Protein AF-R6C7G1-F1 (afdb_monomer_lite)

Structure (mmCIF, N/CA/C/O backbone):
data_AF-R6C7G1-F1
#
_entry.id   AF-R6C7G1-F1
#
loop_
_atom_site.group_PDB
_atom_site.id
_atom_site.type_symbol
_atom_site.label_atom_id
_atom_site.label_alt_id
_atom_site.label_comp_id
_atom_site.label_asym_id
_atom_site.label_entity_id
_atom_site.label_seq_id
_atom_site.pdbx_PDB_ins_code
_atom_site.Cartn_x
_atom_site.Cartn_y
_atom_site.Cartn_z
_atom_site.occupancy
_atom_site.B_iso_or_equiv
_atom_site.auth_seq_id
_atom_site.auth_comp_id
_atom_site.auth_asym_id
_atom_site.auth_atom_id
_atom_site.pdbx_PDB_model_num
ATOM 1 N N . MET A 1 1 ? -2.409 -13.718 -14.810 1.00 31.67 1 MET A N 1
ATOM 2 C CA . MET A 1 1 ? -1.358 -13.768 -15.848 1.00 31.67 1 MET A CA 1
ATOM 3 C C . MET A 1 1 ? -0.679 -12.413 -15.858 1.00 31.67 1 MET A C 1
ATOM 5 O O . MET A 1 1 ? -1.309 -11.443 -16.273 1.00 31.67 1 MET A O 1
ATOM 9 N N . ARG A 1 2 ? 0.536 -12.313 -15.310 1.00 34.97 2 ARG A N 1
ATOM 10 C CA . ARG A 1 2 ? 1.326 -11.078 -15.333 1.00 34.97 2 ARG A CA 1
ATOM 11 C C . ARG A 1 2 ? 1.497 -10.610 -16.788 1.00 34.97 2 ARG A C 1
ATOM 13 O O . ARG A 1 2 ? 1.567 -11.449 -17.690 1.00 34.97 2 ARG A O 1
ATOM 20 N N . PRO A 1 3 ? 1.637 -9.304 -17.062 1.00 37.22 3 PRO A N 1
ATOM 21 C CA . PRO A 1 3 ? 2.103 -8.829 -18.368 1.00 37.22 3 PRO A CA 1
ATOM 22 C C . PRO A 1 3 ? 3.479 -9.405 -18.754 1.00 37.22 3 PRO A C 1
ATOM 24 O O . PRO A 1 3 ? 3.801 -9.496 -19.936 1.00 37.22 3 PRO A O 1
ATOM 27 N N . THR A 1 4 ? 4.260 -9.848 -17.764 1.00 37.34 4 THR A N 1
ATOM 28 C CA . THR A 1 4 ? 5.516 -10.597 -17.910 1.00 37.34 4 THR A CA 1
ATOM 29 C C . THR A 1 4 ? 5.312 -12.096 -18.177 1.00 37.34 4 THR A C 1
ATOM 31 O O . THR A 1 4 ? 6.157 -12.700 -18.825 1.00 37.34 4 THR A O 1
ATOM 34 N N . ASP A 1 5 ? 4.170 -12.691 -17.808 1.00 37.69 5 ASP A N 1
ATOM 35 C CA . ASP A 1 5 ? 3.868 -14.115 -18.061 1.00 37.69 5 ASP A CA 1
ATOM 36 C C . ASP A 1 5 ? 3.468 -14.407 -19.516 1.00 37.69 5 ASP A C 1
ATOM 38 O O . ASP A 1 5 ? 3.462 -15.561 -19.936 1.00 37.69 5 ASP A O 1
ATOM 42 N N . ARG A 1 6 ? 3.141 -13.381 -20.318 1.00 40.81 6 ARG A N 1
ATOM 43 C CA . ARG A 1 6 ? 2.965 -13.537 -21.779 1.00 40.81 6 ARG A CA 1
ATOM 44 C C . ARG A 1 6 ? 4.287 -13.528 -22.548 1.00 40.81 6 ARG A C 1
ATOM 46 O O . ARG A 1 6 ? 4.283 -13.723 -23.761 1.00 40.81 6 ARG A O 1
ATOM 53 N N . LEU A 1 7 ? 5.404 -13.279 -21.870 1.00 44.41 7 LEU A N 1
ATOM 54 C CA . LEU A 1 7 ? 6.711 -13.077 -22.481 1.00 44.41 7 LEU A CA 1
ATOM 55 C C . LEU A 1 7 ? 7.663 -14.145 -21.954 1.00 44.41 7 LEU A C 1
ATOM 57 O O . LEU A 1 7 ? 8.465 -13.908 -21.055 1.00 44.41 7 LEU A O 1
ATOM 61 N N . VAL A 1 8 ? 7.565 -15.340 -22.534 1.00 41.12 8 VAL A N 1
ATOM 62 C CA . VAL A 1 8 ? 8.583 -16.378 -22.357 1.00 41.12 8 VAL A CA 1
ATOM 63 C C . VAL A 1 8 ? 9.930 -15.768 -22.769 1.00 41.12 8 VAL A C 1
ATOM 65 O O . VAL A 1 8 ? 10.085 -15.285 -23.895 1.00 41.12 8 VAL A O 1
ATOM 68 N N . GLY A 1 9 ? 10.845 -15.693 -21.798 1.00 52.53 9 GLY A N 1
ATOM 69 C CA . GLY A 1 9 ? 12.132 -15.003 -21.869 1.00 52.53 9 GLY A CA 1
ATOM 70 C C . GLY A 1 9 ? 13.003 -15.410 -23.063 1.00 52.53 9 GLY A C 1
ATOM 71 O O . GLY A 1 9 ? 12.817 -16.462 -23.664 1.00 52.53 9 GLY A O 1
ATOM 72 N N . LEU A 1 10 ? 13.965 -14.544 -23.392 1.00 49.47 10 LEU A N 1
ATOM 73 C CA . LEU A 1 10 ? 14.855 -14.536 -24.569 1.00 49.47 10 LEU A CA 1
ATOM 74 C C . LEU A 1 10 ? 14.256 -14.018 -25.884 1.00 49.47 10 LEU A C 1
ATOM 76 O O . LEU A 1 10 ? 14.772 -13.023 -26.389 1.00 49.47 10 LEU A O 1
ATOM 80 N N . LYS A 1 11 ? 13.148 -14.559 -26.405 1.00 51.94 11 LYS A N 1
ATOM 81 C CA . LYS A 1 11 ? 12.664 -14.180 -27.758 1.00 51.94 11 LYS A CA 1
ATOM 82 C C . LYS A 1 11 ? 12.335 -12.691 -27.928 1.00 51.94 11 LYS A C 1
ATOM 84 O O . LYS A 1 11 ? 12.602 -12.090 -28.964 1.00 51.94 11 LYS A O 1
ATOM 89 N N . VAL A 1 12 ? 11.747 -12.079 -26.903 1.00 58.72 12 VAL A N 1
ATOM 90 C CA . VAL A 1 12 ? 11.360 -10.655 -26.919 1.00 58.72 12 VAL A CA 1
ATOM 91 C C . VAL A 1 12 ? 12.584 -9.748 -26.784 1.00 58.72 12 VAL A C 1
ATOM 93 O O . VAL A 1 12 ? 12.607 -8.653 -27.342 1.00 58.72 12 VAL A O 1
ATOM 96 N N . VAL A 1 13 ? 13.604 -10.206 -26.053 1.00 62.50 13 VAL A N 1
ATOM 97 C CA . VAL A 1 13 ? 14.864 -9.479 -25.870 1.00 62.50 13 VAL A CA 1
ATOM 98 C C . VAL A 1 13 ? 15.666 -9.515 -27.168 1.00 62.50 13 VAL A C 1
ATOM 100 O O . VAL A 1 13 ? 16.095 -8.462 -27.622 1.00 62.50 13 VAL A O 1
ATOM 103 N N . GLU A 1 14 ? 15.791 -10.673 -27.816 1.00 61.62 14 GLU A N 1
ATOM 104 C CA . GLU A 1 14 ? 16.428 -10.806 -29.137 1.00 61.62 14 GLU A CA 1
ATOM 105 C C . GLU A 1 14 ? 15.771 -9.896 -30.179 1.00 61.62 14 GLU A C 1
ATOM 107 O O . GLU A 1 14 ? 16.451 -9.120 -30.844 1.00 61.62 14 GLU A O 1
ATOM 112 N N . TRP A 1 15 ? 14.437 -9.906 -30.258 1.00 57.47 15 TRP A N 1
ATOM 113 C CA . TRP A 1 15 ? 13.703 -9.101 -31.237 1.00 57.47 15 TRP A CA 1
ATOM 114 C C . TRP A 1 15 ? 13.908 -7.588 -31.068 1.00 57.47 15 TRP A C 1
ATOM 116 O O . TRP A 1 15 ? 13.916 -6.842 -32.046 1.00 57.47 15 TRP A O 1
ATOM 126 N N . LYS A 1 16 ? 14.093 -7.122 -29.829 1.00 71.69 16 LYS A N 1
ATOM 127 C CA . LYS A 1 16 ? 14.318 -5.703 -29.517 1.00 71.69 16 LYS A CA 1
ATOM 128 C C . LYS A 1 16 ? 15.791 -5.299 -29.479 1.00 71.69 16 LYS A C 1
ATOM 130 O O . LYS A 1 16 ? 16.076 -4.107 -29.406 1.00 71.69 16 LYS A O 1
ATOM 135 N N . ASN A 1 17 ? 16.718 -6.257 -29.537 1.00 76.75 17 ASN A N 1
ATOM 136 C CA . ASN A 1 17 ? 18.163 -6.026 -29.516 1.00 76.75 17 ASN A CA 1
ATOM 137 C C . ASN A 1 17 ? 18.808 -6.725 -30.730 1.00 76.75 17 ASN A C 1
ATOM 139 O O . ASN A 1 17 ? 19.426 -7.774 -30.567 1.00 76.75 17 ASN A O 1
ATOM 143 N N . PRO A 1 18 ? 18.712 -6.149 -31.945 1.00 79.25 18 PRO A N 1
ATOM 144 C CA . PRO A 1 18 ? 19.134 -6.807 -33.189 1.00 79.25 18 PRO A CA 1
ATOM 145 C C . PRO A 1 18 ? 20.622 -7.176 -33.263 1.00 79.25 18 PRO A C 1
ATOM 147 O O . PRO A 1 18 ? 21.007 -8.007 -34.073 1.00 79.25 18 PRO A O 1
ATOM 150 N N . SER A 1 19 ? 21.465 -6.552 -32.435 1.00 77.88 19 SER A N 1
ATOM 151 C CA . SER A 1 19 ? 22.913 -6.807 -32.375 1.00 77.88 19 SER A CA 1
ATOM 152 C C . SER A 1 19 ? 23.335 -7.671 -31.176 1.00 77.88 19 SER A C 1
ATOM 154 O O . SER A 1 19 ? 24.501 -7.648 -30.769 1.00 77.88 19 SER A O 1
ATOM 156 N N . LEU A 1 20 ? 22.391 -8.396 -30.567 1.00 74.62 20 LEU A N 1
ATOM 157 C CA . LEU A 1 20 ? 22.659 -9.336 -29.479 1.00 74.62 20 LEU A CA 1
ATOM 158 C C . LEU A 1 20 ? 23.544 -10.490 -29.974 1.00 74.62 20 LEU A C 1
ATOM 160 O O . LEU A 1 20 ? 23.223 -11.138 -30.960 1.00 74.62 20 LEU A O 1
ATOM 164 N N . GLY A 1 21 ? 24.664 -10.735 -29.293 1.00 67.06 21 GLY A N 1
ATOM 165 C CA . GLY A 1 21 ? 25.665 -11.738 -29.675 1.00 67.06 21 GLY A CA 1
ATOM 166 C C . GLY A 1 21 ? 26.793 -11.213 -30.571 1.00 67.06 21 GLY A C 1
ATOM 167 O O . GLY A 1 21 ? 27.877 -11.780 -30.536 1.00 67.06 21 GLY A O 1
ATOM 168 N N . GLU A 1 22 ? 26.579 -10.101 -31.279 1.00 73.81 22 GLU A N 1
ATOM 169 C CA . GLU A 1 22 ? 27.583 -9.464 -32.147 1.00 73.81 22 GLU A CA 1
ATOM 170 C C . GLU A 1 22 ? 28.302 -8.320 -31.415 1.00 73.81 22 GLU A C 1
ATOM 172 O O . GLU A 1 22 ? 29.467 -8.426 -31.038 1.00 73.81 22 GLU A O 1
ATOM 177 N N . SER A 1 23 ? 27.587 -7.223 -31.138 1.00 76.12 23 SER A N 1
ATOM 178 C CA . SER A 1 23 ? 28.126 -6.064 -30.408 1.00 76.12 23 SER A CA 1
ATOM 179 C C . SER A 1 23 ? 27.621 -5.984 -28.966 1.00 76.12 23 SER A C 1
ATOM 181 O O . SER A 1 23 ? 28.264 -5.382 -28.103 1.00 76.12 23 SER A O 1
ATOM 183 N N . ILE A 1 24 ? 26.483 -6.622 -28.669 1.00 73.88 24 ILE A N 1
ATOM 184 C CA . ILE A 1 24 ? 25.894 -6.680 -27.331 1.00 73.88 24 ILE A CA 1
ATOM 185 C C . ILE A 1 24 ? 26.127 -8.076 -26.753 1.00 73.88 24 ILE A C 1
ATOM 187 O O . ILE A 1 24 ? 25.517 -9.053 -27.181 1.00 73.88 24 ILE A O 1
ATOM 191 N N . ASN A 1 25 ? 26.990 -8.169 -25.741 1.00 79.44 25 ASN A N 1
ATOM 192 C CA . ASN A 1 25 ? 27.311 -9.435 -25.086 1.00 79.44 25 ASN A CA 1
ATOM 193 C C . ASN A 1 25 ? 26.081 -10.033 -24.372 1.00 79.44 25 ASN A C 1
ATOM 195 O O . ASN A 1 25 ? 25.488 -9.396 -23.496 1.00 79.44 25 ASN A O 1
ATOM 199 N N . ILE A 1 26 ? 25.738 -11.275 -24.720 1.00 77.56 26 ILE A N 1
ATOM 200 C CA . ILE A 1 26 ? 24.544 -11.965 -24.217 1.00 77.56 26 ILE A CA 1
ATOM 201 C C . ILE A 1 26 ? 24.589 -12.239 -22.709 1.00 77.56 26 ILE A C 1
ATOM 203 O O . ILE A 1 26 ? 23.566 -12.125 -22.035 1.00 77.56 26 ILE A O 1
ATOM 207 N N . GLU A 1 27 ? 25.771 -12.510 -22.155 1.00 75.31 27 GLU A N 1
ATOM 208 C CA . GLU A 1 27 ? 25.951 -12.761 -20.724 1.00 75.31 27 GLU A CA 1
ATOM 209 C C . GLU A 1 27 ? 25.723 -11.486 -19.911 1.00 75.31 27 GLU A C 1
ATOM 211 O O . GLU A 1 27 ? 25.060 -11.506 -18.877 1.00 75.31 27 GLU A O 1
ATOM 216 N N . LYS A 1 28 ? 26.178 -10.333 -20.423 1.00 79.88 28 LYS A N 1
ATOM 217 C CA . LYS A 1 28 ? 25.889 -9.033 -19.798 1.00 79.88 28 LYS A CA 1
ATOM 218 C C . LYS A 1 28 ? 24.393 -8.734 -19.778 1.00 79.88 28 LYS A C 1
ATOM 220 O O . LYS A 1 28 ? 23.897 -8.202 -18.790 1.00 79.88 28 LYS A O 1
ATOM 225 N N . VAL A 1 29 ? 23.669 -9.076 -20.846 1.00 80.44 29 VAL A N 1
ATOM 226 C CA . VAL A 1 29 ? 22.211 -8.889 -20.899 1.00 80.44 29 VAL A CA 1
ATOM 227 C C . VAL A 1 29 ? 21.497 -9.850 -19.951 1.00 80.44 29 VAL A C 1
ATOM 229 O O . VAL A 1 29 ? 20.562 -9.428 -19.275 1.00 80.44 29 VAL A O 1
ATOM 232 N N . ARG A 1 30 ? 21.958 -11.102 -19.834 1.00 79.56 30 ARG A N 1
ATOM 233 C CA . ARG A 1 30 ? 21.420 -12.067 -18.866 1.00 79.56 30 ARG A CA 1
ATOM 234 C C . ARG A 1 30 ? 21.633 -11.599 -17.427 1.00 79.56 30 ARG A C 1
ATOM 236 O O . ARG A 1 30 ? 20.680 -11.588 -16.657 1.00 79.56 30 ARG A O 1
ATOM 243 N N . ASN A 1 31 ? 22.836 -11.150 -17.082 1.00 81.38 31 ASN A N 1
ATOM 244 C CA . ASN A 1 31 ? 23.133 -10.641 -15.742 1.00 81.38 31 ASN A CA 1
ATOM 245 C C . ASN A 1 31 ? 22.325 -9.379 -15.425 1.00 81.38 31 ASN A C 1
ATOM 247 O O . ASN A 1 31 ? 21.749 -9.282 -14.347 1.00 81.38 31 ASN A O 1
ATOM 251 N N . ALA A 1 32 ? 22.201 -8.457 -16.385 1.00 79.38 32 ALA A N 1
ATOM 252 C CA . ALA A 1 32 ? 21.345 -7.285 -16.233 1.00 79.38 32 ALA A CA 1
ATOM 253 C C . ALA A 1 32 ? 19.865 -7.664 -16.065 1.00 79.38 32 ALA A C 1
ATOM 255 O O . ALA A 1 32 ? 19.168 -7.016 -15.297 1.00 79.38 32 ALA A O 1
ATOM 256 N N . TYR A 1 33 ? 19.385 -8.719 -16.735 1.00 79.94 33 TYR A N 1
ATOM 257 C CA . TYR A 1 33 ? 18.026 -9.235 -16.547 1.00 79.94 33 TYR A CA 1
ATOM 258 C C . TYR A 1 33 ? 17.821 -9.822 -15.146 1.00 79.94 33 TYR A C 1
ATOM 260 O O . TYR A 1 33 ? 16.814 -9.525 -14.512 1.00 79.94 33 TYR A O 1
ATOM 268 N N . ILE A 1 34 ? 18.765 -10.633 -14.656 1.00 78.50 34 ILE A N 1
ATOM 269 C CA . ILE A 1 34 ? 18.701 -11.211 -13.304 1.00 78.50 34 ILE A CA 1
ATOM 270 C C . ILE A 1 34 ? 18.699 -10.093 -12.259 1.00 78.50 34 ILE A C 1
ATOM 272 O O . ILE A 1 34 ? 17.860 -10.093 -11.366 1.00 78.50 34 ILE A O 1
ATOM 276 N N . SER A 1 35 ? 19.589 -9.115 -12.410 1.00 77.12 35 SER A N 1
ATOM 277 C CA . SER A 1 35 ? 19.713 -7.994 -11.481 1.00 77.12 35 SER A CA 1
ATOM 278 C C . SER A 1 35 ? 18.482 -7.078 -11.508 1.00 77.12 35 SER A C 1
ATOM 280 O O . SER A 1 35 ? 17.915 -6.764 -10.465 1.00 77.12 35 SER A O 1
ATOM 282 N N . ALA A 1 36 ? 17.957 -6.765 -12.697 1.00 74.88 36 ALA A N 1
ATOM 283 C CA . ALA A 1 36 ? 16.689 -6.053 -12.880 1.00 74.88 36 ALA A CA 1
ATOM 284 C C . ALA A 1 36 ? 15.489 -6.760 -12.235 1.00 74.88 36 ALA A C 1
ATOM 286 O O . ALA A 1 36 ? 14.502 -6.117 -11.895 1.00 74.88 36 ALA A O 1
ATOM 287 N N . ARG A 1 37 ? 15.552 -8.083 -12.078 1.00 67.44 37 ARG A N 1
ATOM 288 C CA . ARG A 1 37 ? 14.495 -8.871 -11.443 1.00 67.44 37 ARG A CA 1
ATOM 289 C C . ARG A 1 37 ? 14.432 -8.656 -9.932 1.00 67.44 37 ARG A C 1
ATOM 291 O O . ARG A 1 37 ? 13.365 -8.796 -9.349 1.00 67.44 37 ARG A O 1
ATOM 298 N N . GLU A 1 38 ? 15.568 -8.325 -9.328 1.00 64.44 38 GLU A N 1
ATOM 299 C CA . GLU A 1 38 ? 15.720 -8.153 -7.883 1.00 64.44 38 GLU A CA 1
ATOM 300 C C . GLU A 1 38 ? 15.896 -6.669 -7.491 1.00 64.44 38 GLU A C 1
ATOM 302 O O . GLU A 1 38 ? 15.768 -6.331 -6.318 1.00 64.44 38 GLU A O 1
ATOM 307 N N . ASN A 1 39 ? 16.129 -5.757 -8.446 1.00 67.19 39 ASN A N 1
ATOM 308 C CA . ASN A 1 39 ? 16.343 -4.326 -8.207 1.00 67.19 39 ASN A CA 1
ATOM 309 C C . ASN A 1 39 ? 15.447 -3.449 -9.101 1.00 67.19 39 ASN A C 1
ATOM 311 O O . ASN A 1 39 ? 15.616 -3.392 -10.319 1.00 67.19 39 ASN A O 1
ATOM 315 N N . ALA A 1 40 ? 14.542 -2.685 -8.479 1.00 64.38 40 ALA A N 1
ATOM 316 C CA . ALA A 1 40 ? 13.569 -1.838 -9.173 1.00 64.38 40 ALA A CA 1
ATOM 317 C C . ALA A 1 40 ? 14.200 -0.695 -9.998 1.00 64.38 40 ALA A C 1
ATOM 319 O O . ALA A 1 40 ? 13.651 -0.298 -11.028 1.00 64.38 40 ALA A O 1
ATOM 320 N N . ALA A 1 41 ? 15.353 -0.157 -9.582 1.00 65.75 41 ALA A N 1
ATOM 321 C CA . ALA A 1 41 ? 16.051 0.880 -10.348 1.00 65.75 41 ALA A CA 1
ATOM 322 C C . ALA A 1 41 ? 16.655 0.295 -11.634 1.00 65.75 41 ALA A C 1
ATOM 324 O O . ALA A 1 41 ? 16.572 0.890 -12.712 1.00 65.75 41 ALA A O 1
ATOM 325 N N . GLU A 1 42 ? 17.215 -0.907 -11.529 1.00 74.75 42 GLU A N 1
ATOM 326 C CA . GLU A 1 42 ? 17.776 -1.631 -12.665 1.00 74.75 42 GLU A CA 1
ATOM 327 C C . GLU A 1 42 ? 16.690 -2.189 -13.584 1.00 74.75 42 GLU A C 1
ATOM 329 O O . GLU A 1 42 ? 16.893 -2.224 -14.795 1.00 74.75 42 GLU A O 1
ATOM 334 N N . GLU A 1 43 ? 15.513 -2.530 -13.053 1.00 75.50 43 GLU A N 1
ATOM 335 C CA . GLU A 1 43 ? 14.336 -2.881 -13.850 1.00 75.50 43 GLU A CA 1
ATOM 336 C C . GLU A 1 43 ? 13.953 -1.757 -14.813 1.00 75.50 43 GLU A C 1
ATOM 338 O O . GLU A 1 43 ? 13.778 -1.990 -16.013 1.00 75.50 43 GLU A O 1
ATOM 343 N N . SER A 1 44 ? 13.868 -0.526 -14.308 1.00 67.44 44 SER A N 1
ATOM 344 C CA . SER A 1 44 ? 13.553 0.650 -15.119 1.00 67.44 44 SER A CA 1
ATOM 345 C C . SER A 1 44 ? 14.597 0.871 -16.218 1.00 67.44 44 SER A C 1
ATOM 347 O O . SER A 1 44 ? 14.248 1.031 -17.391 1.00 67.44 44 SER A O 1
ATOM 349 N N . ILE A 1 45 ? 15.883 0.789 -15.868 1.00 75.06 45 ILE A N 1
ATOM 350 C CA . ILE A 1 45 ? 16.989 0.920 -16.827 1.00 75.06 45 ILE A CA 1
ATOM 351 C C . ILE A 1 45 ? 16.938 -0.199 -17.876 1.00 75.06 45 ILE A C 1
ATOM 353 O O . ILE A 1 45 ? 17.097 0.056 -19.071 1.00 75.06 45 ILE A O 1
ATOM 357 N N . PHE A 1 46 ? 16.679 -1.438 -17.461 1.00 81.81 46 PHE A N 1
ATOM 358 C CA . PHE A 1 46 ? 16.592 -2.586 -18.357 1.00 81.81 46 PHE A CA 1
ATOM 359 C C . PHE A 1 46 ? 15.406 -2.457 -19.318 1.00 81.81 46 PHE A C 1
ATOM 361 O O . PHE A 1 46 ? 15.557 -2.677 -20.521 1.00 81.81 46 PHE A O 1
ATOM 368 N N . ARG A 1 47 ? 14.235 -2.032 -18.833 1.00 76.38 47 ARG A N 1
ATOM 369 C CA . ARG A 1 47 ? 13.054 -1.771 -19.670 1.00 76.38 47 ARG A CA 1
ATOM 370 C C . ARG A 1 47 ? 13.326 -0.686 -20.710 1.00 76.38 47 ARG A C 1
ATOM 372 O O . ARG A 1 47 ? 13.006 -0.881 -21.885 1.00 76.38 47 ARG A O 1
ATOM 379 N N . GLN A 1 48 ? 13.980 0.401 -20.308 1.00 72.94 48 GLN A N 1
ATOM 380 C CA . GLN A 1 48 ? 14.341 1.493 -21.208 1.00 72.94 48 GLN A CA 1
ATOM 381 C C . GLN A 1 48 ? 15.364 1.051 -22.261 1.00 72.94 48 GLN A C 1
ATOM 383 O O . GLN A 1 48 ? 15.122 1.205 -23.456 1.00 72.94 48 GLN A O 1
ATOM 388 N N . LEU A 1 49 ? 16.485 0.461 -21.836 1.00 79.81 49 LEU A N 1
ATOM 389 C CA . LEU A 1 49 ? 17.624 0.174 -22.714 1.00 79.81 49 LEU A CA 1
ATOM 390 C C . LEU A 1 49 ? 17.494 -1.130 -23.507 1.00 79.81 49 LEU A C 1
ATOM 392 O O . LEU A 1 49 ? 18.073 -1.239 -24.583 1.00 79.81 49 LEU A O 1
ATOM 396 N N . ARG A 1 50 ? 16.794 -2.140 -22.977 1.00 83.00 50 ARG A N 1
ATOM 397 C CA . ARG A 1 50 ? 16.734 -3.494 -23.564 1.00 83.00 50 ARG A CA 1
ATOM 398 C C . ARG A 1 50 ? 15.360 -3.871 -24.082 1.00 83.00 50 ARG A C 1
ATOM 400 O O . ARG A 1 50 ? 15.266 -4.766 -24.915 1.00 83.00 50 ARG A O 1
ATOM 407 N N . LEU A 1 51 ? 14.301 -3.206 -23.628 1.00 79.62 51 LEU A N 1
ATOM 408 C CA . LEU A 1 51 ? 12.937 -3.477 -24.085 1.00 79.62 51 LEU A CA 1
ATOM 409 C C . LEU A 1 51 ? 12.307 -2.293 -24.824 1.00 79.62 51 LEU A C 1
ATOM 411 O O . LEU A 1 51 ? 11.148 -2.407 -25.229 1.00 79.62 51 LEU A O 1
ATOM 415 N N . ASN A 1 52 ? 13.034 -1.188 -25.031 1.00 74.88 52 ASN A N 1
ATOM 416 C CA . ASN A 1 52 ? 12.521 0.037 -25.654 1.00 74.88 52 ASN A CA 1
ATOM 417 C C . ASN A 1 52 ? 11.169 0.471 -25.047 1.00 74.88 52 ASN A C 1
ATOM 419 O O . ASN A 1 52 ? 10.223 0.833 -25.748 1.00 74.88 52 ASN A O 1
ATOM 423 N N . GLN A 1 53 ? 11.037 0.304 -23.731 1.00 70.44 53 GLN A N 1
ATOM 424 C CA . GLN A 1 53 ? 9.870 0.704 -22.961 1.00 70.44 53 GLN A CA 1
ATOM 425 C C . GLN A 1 53 ? 10.225 1.985 -22.222 1.00 70.44 53 GLN A C 1
ATOM 427 O O . GLN A 1 53 ? 11.043 1.971 -21.306 1.00 70.44 53 GLN A O 1
ATOM 432 N N . TRP A 1 54 ? 9.596 3.087 -22.619 1.00 59.97 54 TRP A N 1
ATOM 433 C CA . TRP A 1 54 ? 9.699 4.342 -21.889 1.00 59.97 54 TRP A CA 1
ATOM 434 C C . TRP A 1 54 ? 9.060 4.172 -20.514 1.00 59.97 54 TRP A C 1
ATOM 436 O O . TRP A 1 54 ? 7.841 4.065 -20.386 1.00 59.97 54 TRP A O 1
ATOM 446 N N . VAL A 1 55 ? 9.902 4.118 -19.490 1.00 60.59 55 VAL A N 1
ATOM 447 C CA . VAL A 1 55 ? 9.487 4.127 -18.090 1.00 60.59 55 VAL A CA 1
ATOM 448 C C . VAL A 1 55 ? 9.678 5.539 -17.552 1.00 60.59 55 VAL A C 1
ATOM 450 O O . VAL A 1 55 ? 10.699 6.178 -17.807 1.00 60.59 55 VAL A O 1
ATOM 453 N N . LYS A 1 56 ? 8.681 6.063 -16.833 1.00 54.81 56 LYS A N 1
ATOM 454 C CA . LYS A 1 56 ? 8.872 7.303 -16.074 1.00 54.81 56 LYS A CA 1
ATOM 455 C C . LYS A 1 56 ? 9.940 7.018 -15.014 1.00 54.81 56 LYS A C 1
ATOM 457 O O . LYS A 1 56 ? 9.903 5.967 -14.385 1.00 54.81 56 LYS A O 1
ATOM 462 N N . GLN A 1 57 ? 10.900 7.926 -14.861 1.00 47.06 57 GLN A N 1
ATOM 463 C CA . GLN A 1 57 ? 12.152 7.775 -14.102 1.00 47.06 57 GLN A CA 1
ATOM 464 C C . GLN A 1 57 ? 11.972 7.654 -12.570 1.00 47.06 57 GLN A C 1
ATOM 466 O O . GLN A 1 57 ? 12.869 8.005 -11.808 1.00 47.06 57 GLN A O 1
ATOM 471 N N . SER A 1 58 ? 10.822 7.191 -12.082 1.00 52.62 58 SER A N 1
ATOM 472 C CA . SER A 1 58 ? 10.669 6.841 -10.678 1.00 52.62 58 SER A CA 1
ATOM 473 C C . SER A 1 58 ? 11.187 5.421 -10.471 1.00 52.62 58 SER A C 1
ATOM 475 O O . SER A 1 58 ? 10.660 4.456 -11.027 1.00 52.62 58 SER A O 1
ATOM 477 N N . THR A 1 59 ? 12.233 5.270 -9.659 1.00 53.78 59 THR A N 1
ATOM 478 C CA . THR A 1 59 ? 12.499 3.978 -9.025 1.00 53.78 59 THR A CA 1
ATOM 479 C C . THR A 1 59 ? 11.228 3.601 -8.276 1.00 53.78 59 THR A C 1
ATOM 481 O O . THR A 1 59 ? 10.824 4.306 -7.349 1.00 53.78 59 THR A O 1
ATOM 484 N N . ARG A 1 60 ? 10.547 2.545 -8.726 1.00 62.69 60 ARG A N 1
ATOM 485 C CA . ARG A 1 60 ? 9.363 2.035 -8.035 1.00 62.69 60 ARG A CA 1
ATOM 486 C C . ARG A 1 60 ? 9.800 1.612 -6.642 1.00 62.69 60 ARG A C 1
ATOM 488 O O . ARG A 1 60 ? 10.733 0.826 -6.509 1.00 62.69 60 ARG A O 1
ATOM 495 N N . TRP A 1 61 ? 9.161 2.170 -5.617 1.00 73.56 61 TRP A N 1
ATOM 496 C CA . TRP A 1 61 ? 9.565 1.913 -4.235 1.00 73.56 61 TRP A CA 1
ATOM 497 C C . TRP A 1 61 ? 9.323 0.453 -3.831 1.00 73.56 61 TRP A C 1
ATOM 499 O O . TRP A 1 61 ? 10.077 -0.101 -3.044 1.00 73.56 61 TRP A O 1
ATOM 509 N N . MET A 1 62 ? 8.294 -0.171 -4.410 1.00 81.38 62 MET A N 1
ATOM 510 C CA . MET A 1 62 ? 7.880 -1.537 -4.124 1.00 81.38 62 MET A CA 1
ATOM 511 C C . MET A 1 62 ? 7.915 -2.373 -5.397 1.00 81.38 62 MET A C 1
ATOM 513 O O . MET A 1 62 ? 7.409 -1.965 -6.445 1.00 81.38 62 MET A O 1
ATOM 517 N N . GLN A 1 63 ? 8.462 -3.581 -5.288 1.00 82.75 63 GLN A N 1
ATOM 518 C CA . GLN A 1 63 ? 8.319 -4.592 -6.327 1.00 82.75 63 GLN A CA 1
ATOM 519 C C . GLN A 1 63 ? 6.886 -5.122 -6.309 1.00 82.75 63 GLN A C 1
ATOM 521 O O . GLN A 1 63 ? 6.495 -5.850 -5.398 1.00 82.75 63 GLN A O 1
ATOM 526 N N . MET A 1 64 ? 6.092 -4.765 -7.319 1.00 86.38 64 MET A N 1
ATOM 527 C CA . MET A 1 64 ? 4.673 -5.130 -7.332 1.00 86.38 64 MET A CA 1
ATOM 528 C C . MET A 1 64 ? 4.425 -6.636 -7.431 1.00 86.38 64 MET A C 1
ATOM 530 O O . MET A 1 64 ? 3.396 -7.084 -6.952 1.00 86.38 64 MET A O 1
ATOM 534 N N . ASP A 1 65 ? 5.361 -7.424 -7.966 1.00 86.44 65 ASP A N 1
ATOM 535 C CA . ASP A 1 65 ? 5.263 -8.891 -7.938 1.00 86.44 65 ASP A CA 1
ATOM 536 C C . ASP A 1 65 ? 5.348 -9.435 -6.496 1.00 86.44 65 ASP A C 1
ATOM 538 O O . ASP A 1 65 ? 4.642 -10.380 -6.154 1.00 86.44 65 ASP A O 1
ATOM 542 N N . LYS A 1 66 ? 6.171 -8.815 -5.635 1.00 88.38 66 LYS A N 1
ATOM 543 C CA . LYS A 1 66 ? 6.293 -9.163 -4.207 1.00 88.38 66 LYS A CA 1
ATOM 544 C C . LYS A 1 66 ? 5.095 -8.682 -3.404 1.00 88.38 66 LYS A C 1
ATOM 546 O O . LYS A 1 66 ? 4.574 -9.416 -2.573 1.00 88.38 66 LYS A O 1
ATOM 551 N N . TRP A 1 67 ? 4.617 -7.477 -3.709 1.00 90.94 67 TRP A N 1
ATOM 552 C CA . TRP A 1 67 ? 3.348 -6.997 -3.176 1.00 90.94 67 TRP A CA 1
ATOM 553 C C . TRP A 1 67 ? 2.211 -7.949 -3.549 1.00 90.94 67 TRP A C 1
ATOM 555 O O . TRP A 1 67 ? 1.501 -8.426 -2.683 1.00 90.94 67 TRP A O 1
ATOM 565 N N . ASP A 1 68 ? 2.080 -8.324 -4.819 1.00 92.38 68 ASP A N 1
ATOM 566 C CA . ASP A 1 68 ? 1.008 -9.210 -5.274 1.00 92.38 68 ASP A CA 1
ATOM 567 C C . ASP A 1 68 ? 1.079 -10.614 -4.648 1.00 92.38 68 ASP A C 1
ATOM 569 O O . ASP A 1 68 ? 0.034 -11.237 -4.453 1.00 92.38 68 ASP A O 1
ATOM 573 N N . ALA A 1 69 ? 2.271 -11.099 -4.280 1.00 91.69 69 ALA A N 1
ATOM 574 C CA . ALA A 1 69 ? 2.433 -12.344 -3.524 1.00 91.69 69 ALA A CA 1
ATOM 575 C C . ALA A 1 69 ? 1.808 -12.270 -2.116 1.00 91.69 69 ALA A C 1
ATOM 577 O O . ALA A 1 69 ? 1.320 -13.275 -1.609 1.00 91.69 69 ALA A O 1
ATOM 578 N N . CYS A 1 70 ? 1.719 -11.071 -1.533 1.00 92.00 70 CYS A N 1
ATOM 579 C CA . CYS A 1 70 ? 1.109 -10.800 -0.229 1.00 92.00 70 CYS A CA 1
ATOM 580 C C . CYS A 1 70 ? -0.428 -10.663 -0.271 1.00 92.00 70 CYS A C 1
ATOM 582 O O . CYS A 1 70 ? -1.072 -10.281 0.715 1.00 92.00 70 CYS A O 1
ATOM 584 N N . ALA A 1 71 ? -1.059 -10.994 -1.402 1.00 93.56 71 ALA A N 1
ATOM 585 C CA . ALA A 1 71 ? -2.510 -10.980 -1.578 1.00 93.56 71 ALA A CA 1
ATOM 586 C C . ALA A 1 71 ? -3.232 -12.139 -0.859 1.00 93.56 71 ALA A C 1
ATOM 588 O O . ALA A 1 71 ? -4.276 -12.601 -1.325 1.00 93.56 71 ALA A O 1
ATOM 589 N N . PHE A 1 72 ? -2.695 -12.602 0.272 1.00 91.38 72 PHE A N 1
ATOM 590 C CA . PHE A 1 72 ? -3.315 -13.624 1.104 1.00 91.38 72 PHE A CA 1
ATOM 591 C C . PHE A 1 72 ? -4.714 -13.180 1.553 1.00 91.38 72 PHE A C 1
ATOM 593 O O . PHE A 1 72 ? -4.913 -11.995 1.858 1.00 91.38 72 PHE A O 1
ATOM 600 N N . PRO A 1 73 ? -5.690 -14.105 1.594 1.00 88.56 73 PRO A N 1
ATOM 601 C CA . PRO A 1 73 ? -7.023 -13.797 2.084 1.00 88.56 73 PRO A CA 1
ATOM 602 C C . PRO A 1 73 ? -6.955 -13.368 3.551 1.00 88.56 73 PRO A C 1
ATOM 604 O O . PRO A 1 73 ? -6.224 -13.949 4.351 1.00 88.56 73 PRO A O 1
ATOM 607 N N . VAL A 1 74 ? -7.738 -12.351 3.898 1.00 87.44 74 VAL A N 1
ATOM 608 C CA . VAL A 1 74 ? -7.883 -11.882 5.276 1.00 87.44 74 VAL A CA 1
ATOM 609 C C . VAL A 1 74 ? -9.163 -12.488 5.835 1.00 87.44 74 VAL A C 1
ATOM 611 O O . VAL A 1 74 ? -10.243 -12.225 5.309 1.00 87.44 74 VAL A O 1
ATOM 614 N N . ASN A 1 75 ? -9.042 -13.317 6.871 1.00 87.31 75 ASN A N 1
ATOM 615 C CA . ASN A 1 75 ? -10.191 -13.881 7.570 1.00 87.31 75 ASN A CA 1
ATOM 616 C C . ASN A 1 75 ? -10.653 -12.918 8.671 1.00 87.31 75 ASN A C 1
ATOM 618 O O . ASN A 1 75 ? -9.984 -12.784 9.693 1.00 87.31 75 ASN A O 1
ATOM 622 N N . GLU A 1 76 ? -11.789 -12.255 8.467 1.00 85.25 76 GLU A N 1
ATOM 623 C CA . GLU A 1 76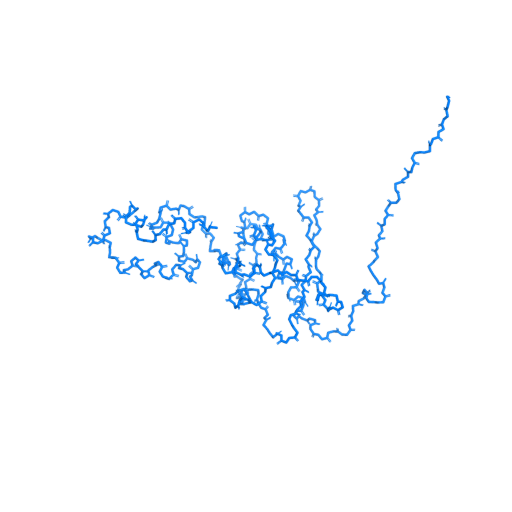 ? -12.333 -11.274 9.414 1.00 85.25 76 GLU A CA 1
ATOM 624 C C . GLU A 1 76 ? -12.658 -11.883 10.784 1.00 85.25 76 GLU A C 1
ATOM 626 O O . GLU A 1 76 ? -12.470 -11.221 11.803 1.00 85.25 76 GLU A O 1
ATOM 631 N N . GLU A 1 77 ? -13.069 -13.153 10.839 1.00 86.69 77 GLU A N 1
ATOM 632 C CA . GLU A 1 77 ? -13.401 -13.830 12.099 1.00 86.69 77 GLU A CA 1
ATOM 633 C C . GLU A 1 77 ? -12.176 -13.965 13.015 1.00 86.69 77 GLU A C 1
ATOM 635 O O . GLU A 1 77 ? -12.276 -13.793 14.229 1.00 86.69 77 GLU A O 1
ATOM 640 N N . GLU A 1 78 ? -10.992 -14.183 12.436 1.00 83.44 78 GLU A N 1
ATOM 641 C CA . GLU A 1 78 ? -9.723 -14.249 13.173 1.00 83.44 78 GLU A CA 1
ATOM 642 C C . GLU A 1 78 ? -9.248 -12.880 13.675 1.00 83.44 78 GLU A C 1
ATOM 644 O O . GLU A 1 78 ? -8.340 -12.797 14.512 1.00 83.44 78 GLU A O 1
ATOM 649 N N . LEU A 1 79 ? -9.831 -11.800 13.153 1.00 84.88 79 LEU A N 1
ATOM 650 C CA . LEU A 1 79 ? -9.532 -10.429 13.551 1.00 84.88 79 LEU A CA 1
ATOM 651 C C . LEU A 1 79 ? -10.406 -9.952 14.712 1.00 84.88 79 LEU A C 1
ATOM 653 O O . LEU A 1 79 ? -10.031 -8.997 15.398 1.00 84.88 79 LEU A O 1
ATOM 657 N N . ILE A 1 80 ? -11.533 -10.620 14.973 1.00 84.06 80 ILE A N 1
ATOM 658 C CA . ILE A 1 80 ? -12.437 -10.259 16.066 1.00 84.06 80 ILE A CA 1
ATOM 659 C C . ILE A 1 80 ? -11.691 -10.354 17.402 1.00 84.06 80 ILE A C 1
ATOM 661 O O . ILE A 1 80 ? -11.056 -11.356 17.728 1.00 84.06 80 ILE A O 1
ATOM 665 N N . GLY A 1 81 ? -11.757 -9.275 18.184 1.00 80.81 81 GLY A N 1
ATOM 666 C CA . GLY A 1 81 ? -11.103 -9.183 19.491 1.00 80.81 81 GLY A CA 1
ATOM 667 C C . GLY A 1 81 ? -9.587 -8.976 19.440 1.00 80.81 81 GLY A C 1
ATOM 668 O O . GLY A 1 81 ? -8.957 -8.900 20.493 1.00 80.81 81 GLY A O 1
ATOM 669 N N . ARG A 1 82 ? -8.977 -8.860 18.252 1.00 82.31 82 ARG A N 1
ATOM 670 C CA . ARG A 1 82 ? -7.565 -8.478 18.128 1.00 82.31 82 ARG A CA 1
ATOM 671 C C . ARG A 1 82 ? -7.399 -6.966 18.188 1.00 82.31 82 ARG A C 1
ATOM 673 O O . ARG A 1 82 ? -8.206 -6.213 17.648 1.00 82.31 82 ARG A O 1
ATOM 680 N N . THR A 1 83 ? -6.282 -6.533 18.765 1.00 83.44 83 THR A N 1
ATOM 681 C CA . THR A 1 83 ? -5.841 -5.142 18.676 1.00 83.44 83 THR A CA 1
ATOM 682 C C . THR A 1 83 ? -5.631 -4.760 17.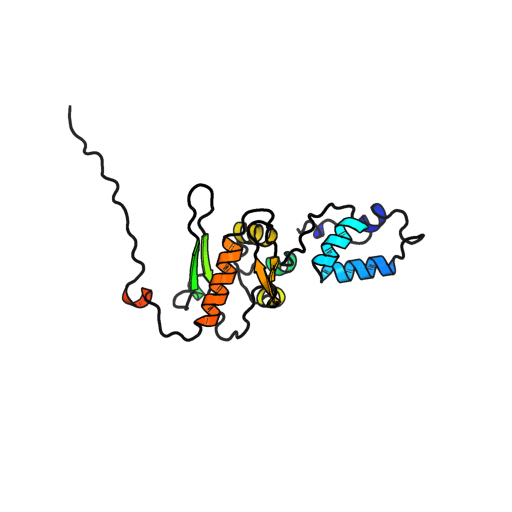217 1.00 83.44 83 THR A C 1
ATOM 684 O O . THR A 1 83 ? -4.907 -5.438 16.482 1.00 83.44 83 THR A O 1
ATOM 687 N N . CYS A 1 84 ? -6.248 -3.655 16.816 1.00 86.38 84 CYS A N 1
ATOM 688 C CA . CYS A 1 84 ? -6.083 -3.070 15.498 1.00 86.38 84 CYS A CA 1
ATOM 689 C C . CYS A 1 84 ? -5.753 -1.587 15.614 1.00 86.38 84 CYS A C 1
ATOM 691 O O . CYS A 1 84 ? -6.131 -0.916 16.576 1.00 86.38 84 CYS A O 1
ATOM 693 N N . TYR A 1 85 ? -5.047 -1.088 14.611 1.00 86.56 85 TYR A N 1
ATOM 694 C CA . TYR A 1 85 ? -4.692 0.311 14.475 1.00 86.56 85 TYR A CA 1
ATOM 695 C C . TYR A 1 85 ? -5.381 0.832 13.233 1.00 86.56 85 TYR A C 1
ATOM 697 O O . TYR A 1 85 ? -5.075 0.410 12.120 1.00 86.56 85 TYR A O 1
ATOM 705 N N . GLY A 1 86 ? -6.362 1.700 13.454 1.00 88.00 86 GLY A N 1
ATOM 706 C CA . GLY A 1 86 ? -7.096 2.349 12.386 1.00 88.00 86 GLY A CA 1
ATOM 707 C C . GLY A 1 86 ? -6.533 3.726 12.093 1.00 88.00 86 GLY A C 1
ATOM 708 O O . GLY A 1 86 ? -6.323 4.510 13.021 1.00 88.00 86 GLY A O 1
ATOM 709 N N . GLY A 1 87 ? -6.360 4.043 10.818 1.00 85.25 87 GLY A N 1
ATOM 710 C CA . GLY A 1 87 ? -6.167 5.417 10.387 1.00 85.25 87 GLY A CA 1
ATOM 711 C C . GLY A 1 87 ? -7.111 5.778 9.257 1.00 85.25 87 GLY A C 1
ATOM 712 O O . GLY A 1 87 ? -7.626 4.942 8.509 1.00 85.25 87 GLY A O 1
ATOM 713 N N . LEU A 1 88 ? -7.449 7.058 9.266 1.00 87.19 88 LEU A N 1
ATOM 714 C CA . LEU A 1 8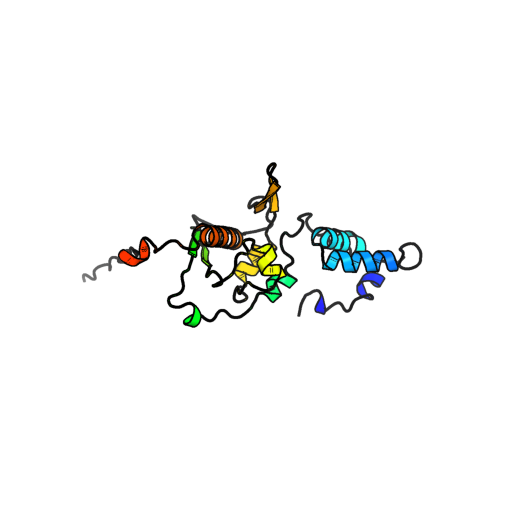8 ? -8.514 7.649 8.483 1.00 87.19 88 LEU A CA 1
ATOM 715 C C . LEU A 1 88 ? -7.950 8.902 7.827 1.00 87.19 88 LEU A C 1
ATOM 717 O O . LEU A 1 88 ? -7.634 9.866 8.525 1.00 87.19 88 LEU A O 1
ATOM 721 N N . ASP A 1 89 ? -7.842 8.879 6.504 1.00 82.69 89 ASP A N 1
ATOM 722 C CA . ASP A 1 89 ? -7.524 10.054 5.702 1.00 82.69 89 ASP A CA 1
ATOM 723 C C . ASP A 1 89 ? -8.808 10.559 5.046 1.00 82.69 89 ASP A C 1
ATOM 725 O O . ASP A 1 89 ? -9.470 9.837 4.294 1.00 82.69 89 ASP A O 1
ATOM 729 N N . LEU A 1 90 ? -9.210 11.779 5.399 1.00 84.31 90 LEU A N 1
ATOM 730 C CA . LEU A 1 90 ? -10.477 12.360 4.971 1.00 84.31 90 LEU A CA 1
ATOM 731 C C . LEU A 1 90 ? -10.277 13.192 3.709 1.00 84.31 90 LEU A C 1
ATOM 733 O O . LEU A 1 90 ? -9.476 14.124 3.673 1.00 84.31 90 LEU A O 1
ATOM 737 N N . SER A 1 91 ? -11.086 12.910 2.692 1.00 82.38 91 SER A N 1
ATOM 738 C CA . SER A 1 91 ? -11.117 13.720 1.479 1.00 82.38 91 SER A CA 1
ATOM 739 C C . SER A 1 91 ? -11.902 15.013 1.670 1.00 82.38 91 SER A C 1
ATOM 741 O O . SER A 1 91 ? -12.941 15.017 2.329 1.00 82.38 91 SER A O 1
ATOM 743 N N . SER A 1 92 ? -11.471 16.081 0.998 1.00 77.38 92 SER A N 1
ATOM 744 C CA . SER A 1 92 ? -12.234 17.330 0.910 1.00 77.38 92 SER A CA 1
ATOM 745 C C . SER A 1 92 ? -13.222 17.316 -0.269 1.00 77.38 92 SER A C 1
ATOM 747 O O . SER A 1 92 ? -14.392 16.995 -0.083 1.00 77.38 92 SER A O 1
ATOM 749 N N . THR A 1 93 ? -12.764 17.635 -1.483 1.00 71.00 93 THR A N 1
ATOM 750 C CA . THR A 1 93 ? -13.649 17.872 -2.643 1.00 71.00 93 THR A CA 1
ATOM 751 C C . THR A 1 93 ? -13.463 16.857 -3.773 1.00 71.00 93 THR A C 1
ATOM 753 O O . THR A 1 93 ? -14.440 16.455 -4.396 1.00 71.00 93 THR A O 1
ATOM 756 N N . LEU A 1 94 ? -12.224 16.444 -4.060 1.00 67.69 94 LEU A N 1
ATOM 757 C CA . LEU A 1 94 ? -11.878 15.554 -5.187 1.00 67.69 94 LEU A CA 1
ATOM 758 C C . LEU A 1 94 ? -10.935 14.409 -4.779 1.00 67.69 94 LEU A C 1
ATOM 760 O O . LEU A 1 94 ? -10.402 13.695 -5.630 1.00 67.69 94 LEU A O 1
ATOM 764 N N . ASP A 1 95 ? -10.683 14.264 -3.481 1.00 72.56 95 ASP A N 1
ATOM 765 C CA . ASP A 1 95 ? -9.810 13.228 -2.938 1.00 72.56 95 ASP A CA 1
ATOM 766 C C . ASP A 1 95 ? -10.603 11.972 -2.575 1.00 72.56 95 ASP A C 1
ATOM 768 O O . ASP A 1 95 ? -11.832 11.983 -2.504 1.00 72.56 95 ASP A O 1
ATOM 772 N N . ILE A 1 96 ? -9.891 10.873 -2.350 1.00 80.94 96 ILE A N 1
ATOM 773 C CA . ILE A 1 96 ? -10.485 9.624 -1.880 1.00 80.94 96 ILE A CA 1
ATOM 774 C C . ILE A 1 96 ? -10.393 9.617 -0.358 1.00 80.94 96 ILE A C 1
ATOM 776 O O . IL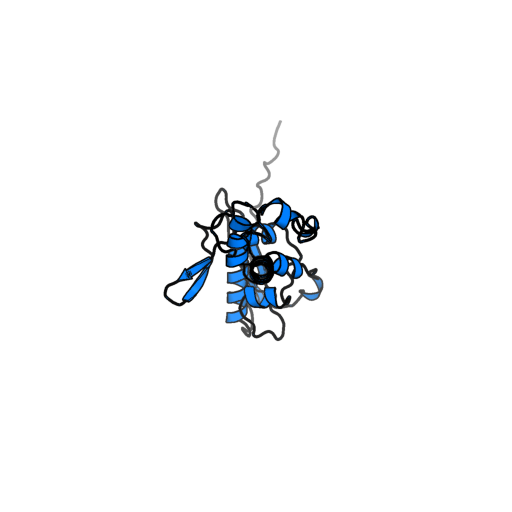E A 1 96 ? -9.319 9.848 0.187 1.00 80.94 96 ILE A O 1
ATOM 780 N N . THR A 1 97 ? -11.508 9.348 0.323 1.00 85.81 97 THR A N 1
ATOM 781 C CA . THR A 1 97 ? -11.470 9.035 1.755 1.00 85.81 97 THR A CA 1
ATOM 782 C C . THR A 1 97 ? -10.969 7.610 1.929 1.00 85.81 97 THR A C 1
ATOM 784 O O . THR A 1 97 ? -11.481 6.681 1.301 1.00 85.81 97 THR A O 1
ATOM 787 N N . VAL A 1 98 ? -9.979 7.442 2.793 1.00 87.19 98 VAL A N 1
ATOM 788 C CA . VAL A 1 98 ? -9.327 6.165 3.056 1.00 87.19 98 VAL A CA 1
ATOM 789 C C . VAL A 1 98 ? -9.501 5.817 4.520 1.00 87.19 98 VAL A C 1
ATOM 791 O O . VAL A 1 98 ? -9.202 6.625 5.390 1.00 87.19 98 VAL A O 1
ATOM 794 N N . PHE A 1 99 ? -9.913 4.582 4.783 1.00 89.38 99 PHE A N 1
ATOM 795 C CA . PHE A 1 99 ? -9.877 3.997 6.113 1.00 89.38 99 PHE A CA 1
ATOM 796 C C . PHE A 1 99 ? -9.090 2.689 6.054 1.00 89.38 99 PHE A C 1
ATOM 798 O O . PHE A 1 99 ? -9.480 1.770 5.332 1.00 89.38 99 PHE A O 1
ATOM 805 N N . VAL A 1 100 ? -7.968 2.625 6.768 1.00 89.19 100 VAL A N 1
ATOM 806 C CA . VAL A 1 100 ? -7.094 1.448 6.829 1.00 89.19 100 VAL A CA 1
ATOM 807 C C . VAL A 1 100 ? -7.086 0.914 8.250 1.00 89.19 100 VAL A C 1
ATOM 809 O O . VAL A 1 100 ? -6.959 1.674 9.204 1.00 89.19 100 VAL A O 1
ATOM 812 N N . LEU A 1 101 ? -7.205 -0.407 8.380 1.00 89.31 101 LEU A N 1
ATOM 813 C CA . LEU A 1 101 ? -7.045 -1.128 9.637 1.00 89.31 101 LEU A CA 1
ATOM 814 C C . LEU A 1 101 ? -5.823 -2.041 9.532 1.00 89.31 101 LEU A C 1
ATOM 816 O O . LEU A 1 101 ? -5.773 -2.922 8.676 1.00 89.31 101 LEU A O 1
ATOM 820 N N . VAL A 1 102 ? -4.854 -1.848 10.422 1.00 89.06 102 VAL A N 1
ATOM 821 C CA . VAL A 1 102 ? -3.669 -2.700 10.541 1.00 89.06 102 VAL A CA 1
ATOM 822 C C . VAL A 1 102 ? -3.795 -3.568 11.785 1.00 89.06 102 VAL A C 1
ATOM 824 O O . VAL A 1 102 ? -3.977 -3.068 12.894 1.00 89.06 102 VAL A O 1
ATOM 827 N N . PHE A 1 103 ? -3.666 -4.880 11.599 1.00 87.62 103 PHE A N 1
ATOM 828 C CA . PHE A 1 103 ? -3.682 -5.874 12.670 1.00 87.62 103 PHE A CA 1
ATOM 829 C C . PHE A 1 103 ? -2.271 -6.443 12.839 1.00 87.62 103 PHE A C 1
ATOM 831 O O . PHE A 1 103 ? -1.842 -7.244 12.005 1.00 87.62 103 PHE A O 1
ATOM 838 N N . PRO A 1 104 ? -1.528 -6.058 13.891 1.00 82.94 104 PRO A N 1
ATOM 839 C CA . PRO A 1 104 ? -0.144 -6.490 14.051 1.00 82.94 104 PRO A CA 1
ATOM 840 C C . PRO A 1 104 ? -0.054 -7.994 14.273 1.00 82.94 104 PRO A C 1
ATOM 842 O O . PRO A 1 104 ? -0.891 -8.588 14.963 1.00 82.94 104 PRO A O 1
ATOM 845 N N . LEU A 1 105 ? 0.979 -8.612 13.707 1.00 74.44 105 LEU A N 1
ATOM 846 C CA . LEU A 1 105 ? 1.316 -10.000 13.988 1.00 74.44 105 LEU A CA 1
ATOM 847 C C . LEU A 1 105 ? 1.687 -10.155 15.469 1.00 74.44 105 LEU A C 1
ATOM 849 O O . LEU A 1 105 ? 2.322 -9.286 16.058 1.00 74.44 105 LEU A O 1
ATOM 853 N N . ARG A 1 106 ? 1.270 -11.272 16.078 1.00 66.50 106 ARG A N 1
ATOM 854 C CA . ARG A 1 106 ? 1.323 -11.468 17.539 1.00 66.50 106 ARG A CA 1
ATOM 855 C C . ARG A 1 106 ? 2.742 -11.431 18.128 1.00 66.50 106 ARG A C 1
ATOM 857 O O . ARG A 1 106 ? 2.871 -11.088 19.293 1.00 66.50 106 ARG A O 1
ATOM 864 N N . ASN A 1 107 ? 3.767 -11.746 17.332 1.00 61.41 107 ASN A N 1
ATOM 865 C CA . ASN A 1 107 ? 5.157 -11.903 17.782 1.00 61.41 107 ASN A CA 1
ATOM 866 C C . ASN A 1 107 ? 6.167 -11.220 16.844 1.00 61.41 107 ASN A C 1
ATOM 868 O O . ASN A 1 107 ? 7.310 -11.662 16.760 1.00 61.41 107 ASN A O 1
ATOM 872 N N . ASP A 1 108 ? 5.742 -10.231 16.058 1.00 57.72 108 ASP A N 1
ATOM 873 C CA . ASP A 1 108 ? 6.620 -9.655 15.044 1.00 57.72 108 ASP A CA 1
ATOM 874 C C . ASP A 1 108 ? 7.272 -8.364 15.524 1.00 57.72 108 ASP A C 1
ATOM 876 O O . ASP A 1 108 ? 6.598 -7.370 15.799 1.00 57.72 108 ASP A O 1
ATOM 880 N N . GLU A 1 109 ? 8.598 -8.394 15.602 1.00 55.41 109 GLU A N 1
ATOM 881 C CA . GLU A 1 109 ? 9.413 -7.219 15.883 1.00 55.41 109 GLU A CA 1
ATOM 882 C C . GLU A 1 109 ? 9.748 -6.439 14.611 1.00 55.41 109 GLU A C 1
ATOM 884 O O . GLU A 1 109 ? 10.450 -5.436 14.697 1.00 55.41 109 GLU A O 1
ATOM 889 N N . GLU A 1 110 ? 9.303 -6.878 13.431 1.00 52.12 110 GLU A N 1
ATOM 890 C CA . GLU A 1 110 ? 9.653 -6.245 12.163 1.00 52.12 110 GLU A CA 1
ATOM 891 C C . GLU A 1 110 ? 8.733 -5.083 11.799 1.00 52.12 110 GLU A C 1
ATOM 893 O O . GLU A 1 110 ? 7.512 -5.131 11.937 1.00 52.12 110 GLU A O 1
ATOM 898 N N . LYS A 1 111 ? 9.362 -3.985 11.366 1.00 61.09 111 LYS A N 1
ATOM 899 C CA . LYS A 1 111 ? 8.805 -2.630 11.520 1.00 61.09 111 LYS A CA 1
ATOM 900 C C . LYS A 1 111 ? 8.619 -1.885 10.203 1.00 61.09 111 LYS A C 1
ATOM 902 O O . LYS A 1 111 ? 8.240 -0.720 10.202 1.00 61.09 111 LYS A O 1
ATOM 907 N N . GLU A 1 112 ? 8.917 -2.533 9.082 1.00 74.69 112 GLU A N 1
ATOM 908 C CA . GLU A 1 112 ? 8.989 -1.871 7.786 1.00 74.69 112 GLU A CA 1
ATOM 909 C C . GLU A 1 112 ? 8.157 -2.611 6.742 1.00 74.69 112 GLU A C 1
ATOM 911 O O . GLU A 1 112 ? 8.345 -3.804 6.505 1.00 74.69 112 GLU A O 1
ATOM 916 N N . LEU A 1 113 ? 7.246 -1.880 6.092 1.00 81.75 113 LEU A N 1
ATOM 917 C CA . LEU A 1 113 ? 6.314 -2.430 5.107 1.00 81.75 113 LEU A CA 1
ATOM 918 C C . LEU A 1 113 ? 7.040 -3.159 3.968 1.00 81.75 113 LEU A C 1
ATOM 920 O O . LEU A 1 113 ? 6.585 -4.215 3.533 1.00 81.75 113 LEU A O 1
ATOM 924 N N . MET A 1 114 ? 8.176 -2.623 3.506 1.00 80.69 114 MET A N 1
ATOM 925 C CA . MET A 1 114 ? 9.008 -3.282 2.495 1.00 80.69 114 MET A CA 1
ATOM 926 C C . MET A 1 114 ? 9.480 -4.653 2.959 1.00 80.69 114 MET A C 1
ATOM 928 O O . MET A 1 114 ? 9.318 -5.625 2.231 1.00 80.69 114 MET A O 1
ATOM 932 N N . LYS A 1 115 ? 10.027 -4.738 4.173 1.00 81.94 115 LYS A N 1
ATOM 933 C CA . LYS A 1 115 ? 10.561 -5.986 4.711 1.00 81.94 115 LYS A CA 1
ATOM 934 C C . LYS A 1 115 ? 9.460 -7.035 4.864 1.00 81.94 115 LYS A C 1
ATOM 936 O O . LYS A 1 115 ? 9.589 -8.125 4.319 1.00 81.94 115 LYS A O 1
ATOM 941 N N . LEU A 1 116 ? 8.333 -6.657 5.470 1.00 85.62 116 LEU A N 1
ATOM 942 C CA . LEU A 1 116 ? 7.168 -7.540 5.607 1.00 85.62 116 LEU A CA 1
ATOM 943 C C . LEU A 1 116 ? 6.627 -8.012 4.251 1.00 85.62 116 LEU A C 1
ATOM 945 O O . LEU A 1 116 ? 6.156 -9.139 4.137 1.00 85.62 116 LEU A O 1
ATOM 949 N N . THR A 1 117 ? 6.700 -7.166 3.220 1.00 86.94 117 THR A N 1
ATOM 950 C CA . THR A 1 117 ? 6.293 -7.536 1.857 1.00 86.94 117 THR A CA 1
ATOM 951 C C . THR A 1 117 ? 7.286 -8.506 1.216 1.00 86.94 117 THR A C 1
ATOM 953 O O . THR A 1 117 ? 6.886 -9.484 0.595 1.00 86.94 117 THR A O 1
ATOM 956 N N . LEU A 1 118 ? 8.589 -8.254 1.362 1.00 84.69 118 LEU A N 1
ATOM 957 C CA . LEU A 1 118 ? 9.642 -9.111 0.812 1.00 84.69 118 LEU A CA 1
ATOM 958 C C . LEU A 1 118 ? 9.648 -10.507 1.440 1.00 84.69 118 LEU A C 1
ATOM 960 O O . LEU A 1 118 ? 9.939 -11.478 0.743 1.00 84.69 118 LEU A O 1
ATOM 964 N N . GLU A 1 119 ? 9.316 -10.593 2.726 1.00 86.50 119 GLU A N 1
ATOM 965 C CA . GLU A 1 119 ? 9.193 -11.847 3.473 1.00 86.50 119 GLU A CA 1
ATOM 966 C C . GLU A 1 119 ? 7.817 -12.510 3.335 1.00 86.50 119 GLU A C 1
ATOM 968 O O . GLU A 1 119 ? 7.602 -13.583 3.891 1.00 86.50 119 GLU A O 1
ATOM 973 N N . GLU A 1 120 ? 6.884 -11.889 2.606 1.00 87.62 120 GLU A N 1
ATOM 974 C CA . GLU A 1 120 ? 5.519 -12.391 2.419 1.00 87.62 120 GLU A CA 1
ATOM 975 C C . GLU A 1 120 ? 4.761 -12.575 3.753 1.00 87.62 120 GLU A C 1
ATOM 977 O O . GLU A 1 120 ? 3.971 -13.498 3.941 1.00 87.62 120 GLU A O 1
ATOM 982 N N . ARG A 1 121 ? 4.997 -11.668 4.710 1.00 84.56 121 ARG A N 1
ATOM 983 C CA . ARG A 1 121 ? 4.434 -11.699 6.075 1.00 84.56 121 ARG A CA 1
ATOM 984 C C . ARG A 1 121 ? 3.274 -10.732 6.288 1.00 84.56 121 ARG A C 1
ATOM 986 O O . ARG A 1 121 ? 2.697 -10.684 7.371 1.00 84.56 121 ARG A O 1
ATOM 993 N N . ILE A 1 122 ? 2.905 -9.964 5.268 1.00 87.38 122 ILE A N 1
ATOM 994 C CA . ILE A 1 122 ? 1.718 -9.108 5.281 1.00 87.38 122 ILE A CA 1
ATOM 995 C C . ILE A 1 122 ? 0.589 -9.762 4.484 1.00 87.38 122 ILE A C 1
ATOM 997 O O . ILE A 1 122 ? 0.808 -10.280 3.397 1.00 87.38 122 ILE A O 1
ATOM 1001 N N . ALA A 1 123 ? -0.634 -9.711 5.012 1.00 90.06 123 ALA A N 1
ATOM 1002 C CA . ALA A 1 123 ? -1.843 -10.125 4.306 1.00 90.06 123 ALA A CA 1
ATOM 1003 C C . ALA A 1 123 ? -2.713 -8.893 4.038 1.00 90.06 123 ALA A C 1
ATOM 1005 O O . ALA A 1 123 ? -3.306 -8.335 4.959 1.00 90.06 123 ALA A O 1
ATOM 1006 N N . HIS A 1 124 ? -2.782 -8.452 2.780 1.00 90.50 124 HIS A N 1
ATOM 1007 C CA . HIS A 1 124 ? -3.553 -7.260 2.387 1.00 90.50 124 HIS A CA 1
ATOM 1008 C C . HIS A 1 124 ? -4.806 -7.590 1.550 1.00 90.50 124 HIS A C 1
ATOM 1010 O O . HIS A 1 124 ? -5.376 -6.708 0.899 1.00 90.50 124 HIS A O 1
ATOM 1016 N N . GLY A 1 125 ? -5.203 -8.866 1.474 1.00 91.12 125 GLY A N 1
ATOM 1017 C CA . GLY A 1 125 ? -6.472 -9.296 0.870 1.00 91.12 125 GLY A CA 1
ATOM 1018 C C . GLY A 1 125 ? -6.616 -9.029 -0.633 1.00 91.12 125 GLY A C 1
ATOM 1019 O O . GLY A 1 125 ? -7.726 -9.036 -1.156 1.00 91.12 125 GLY A O 1
ATOM 1020 N N . GLY A 1 126 ? -5.521 -8.726 -1.339 1.00 90.25 126 GLY A N 1
ATOM 1021 C CA . GLY A 1 126 ? -5.557 -8.416 -2.774 1.00 90.25 126 GLY A CA 1
ATOM 1022 C C . GLY A 1 126 ? -6.367 -7.163 -3.154 1.00 90.25 126 GLY A C 1
ATOM 1023 O O . GLY A 1 126 ? -6.874 -7.079 -4.275 1.00 90.25 126 GLY A O 1
ATOM 1024 N N . HIS A 1 127 ? -6.514 -6.185 -2.250 1.00 91.19 127 HIS A N 1
ATOM 1025 C CA . HIS A 1 127 ? -7.342 -5.001 -2.494 1.00 91.19 127 HIS A CA 1
ATOM 1026 C C . HIS A 1 127 ? -6.861 -4.185 -3.713 1.00 91.19 127 HIS A C 1
ATOM 1028 O O . HIS A 1 127 ? -5.788 -3.579 -3.702 1.00 91.19 127 HIS A O 1
ATOM 1034 N N . LYS A 1 128 ? -7.676 -4.139 -4.777 1.00 90.81 128 LYS A N 1
ATOM 1035 C CA . LYS A 1 128 ? -7.288 -3.582 -6.091 1.00 90.81 128 LYS A CA 1
ATOM 1036 C C . LYS A 1 128 ? -6.913 -2.101 -6.048 1.00 90.81 128 LYS A C 1
ATOM 1038 O O . LYS A 1 128 ? -5.969 -1.700 -6.723 1.00 90.81 128 LYS A O 1
ATOM 1043 N N . VAL A 1 129 ? -7.634 -1.298 -5.264 1.00 89.88 129 VAL A N 1
ATOM 1044 C CA . VAL A 1 129 ? -7.362 0.146 -5.148 1.00 89.88 129 VAL A CA 1
ATOM 1045 C C . VAL A 1 129 ? -6.074 0.384 -4.368 1.00 89.88 129 VAL A C 1
ATOM 1047 O O . VAL A 1 129 ? -5.261 1.199 -4.785 1.00 89.88 129 VAL A O 1
ATOM 1050 N N . LEU A 1 130 ? -5.844 -0.379 -3.295 1.00 91.31 130 LEU A N 1
ATOM 1051 C CA . LEU A 1 130 ? -4.604 -0.283 -2.521 1.00 91.31 130 LEU A CA 1
ATOM 1052 C C . LEU A 1 130 ? -3.413 -0.710 -3.382 1.00 91.31 130 LEU A C 1
ATOM 1054 O O . LEU A 1 130 ? -2.421 0.003 -3.448 1.00 91.31 130 LEU A O 1
ATOM 1058 N N . ARG A 1 131 ? -3.544 -1.817 -4.122 1.00 92.69 131 ARG A N 1
ATOM 1059 C CA . ARG A 1 131 ? -2.538 -2.270 -5.090 1.00 92.69 131 ARG A CA 1
ATOM 1060 C C . ARG A 1 131 ? -2.215 -1.192 -6.131 1.00 92.69 131 ARG A C 1
ATOM 1062 O O . ARG A 1 131 ? -1.048 -0.967 -6.430 1.00 92.69 131 ARG A O 1
ATOM 1069 N N . TRP A 1 132 ? -3.235 -0.547 -6.699 1.00 90.56 132 TRP A N 1
ATOM 1070 C CA . TRP A 1 132 ? -3.043 0.551 -7.649 1.00 90.56 132 TRP A CA 1
ATOM 1071 C C . TRP A 1 132 ? -2.312 1.735 -7.007 1.00 90.56 132 TRP A C 1
ATOM 1073 O O . TRP A 1 132 ? -1.330 2.209 -7.568 1.00 90.56 132 TRP A O 1
ATOM 1083 N N . MET A 1 133 ? -2.725 2.155 -5.807 1.00 90.56 133 MET A N 1
ATOM 1084 C CA . MET A 1 133 ? -2.062 3.230 -5.065 1.00 90.56 133 MET A CA 1
ATOM 1085 C C . MET A 1 133 ? -0.601 2.894 -4.741 1.00 90.56 133 MET A C 1
ATOM 1087 O O . MET A 1 133 ? 0.253 3.761 -4.873 1.00 90.56 133 MET A O 1
ATOM 1091 N N . MET A 1 134 ? -0.291 1.642 -4.396 1.00 89.56 134 MET A N 1
ATOM 1092 C CA . MET A 1 134 ? 1.082 1.177 -4.160 1.00 89.56 134 MET A CA 1
ATOM 1093 C C . MET A 1 134 ? 1.964 1.250 -5.418 1.00 89.56 134 MET A C 1
ATOM 1095 O O . MET A 1 134 ? 3.125 1.641 -5.313 1.00 89.56 134 MET A O 1
ATOM 1099 N N . ASP A 1 135 ? 1.421 0.948 -6.606 1.00 88.12 135 ASP A N 1
ATOM 1100 C CA . ASP A 1 135 ? 2.151 1.047 -7.890 1.00 88.12 135 ASP A CA 1
ATOM 1101 C C . ASP A 1 135 ? 2.447 2.506 -8.294 1.00 88.12 135 ASP A C 1
ATOM 1103 O O . ASP A 1 135 ? 3.365 2.767 -9.074 1.00 88.12 135 ASP A O 1
ATOM 1107 N N . ASN A 1 136 ? 1.700 3.469 -7.743 1.00 87.69 136 ASN A N 1
ATOM 1108 C CA . ASN A 1 136 ? 1.876 4.895 -8.023 1.00 87.69 136 ASN A CA 1
ATOM 1109 C C . ASN A 1 136 ? 2.966 5.564 -7.170 1.00 87.69 136 ASN A C 1
ATOM 1111 O O . ASN A 1 136 ? 3.377 6.681 -7.505 1.00 87.69 136 ASN A O 1
ATOM 1115 N N . VAL A 1 137 ? 3.409 4.919 -6.082 1.00 86.69 137 VAL A N 1
ATOM 1116 C CA . VAL A 1 137 ? 4.265 5.527 -5.053 1.00 86.69 137 VAL A CA 1
ATOM 1117 C C . VAL A 1 137 ? 5.635 5.917 -5.598 1.00 86.69 137 VAL A C 1
ATOM 1119 O O . VAL A 1 137 ? 6.414 5.088 -6.075 1.00 86.69 137 VAL A O 1
ATOM 1122 N N . TYR A 1 138 ? 5.962 7.192 -5.408 1.00 83.75 138 TYR A N 1
ATOM 1123 C CA . TYR A 1 138 ? 7.320 7.712 -5.452 1.00 83.75 138 TYR A CA 1
ATOM 1124 C C . TYR A 1 138 ? 7.867 7.856 -4.030 1.00 83.75 138 TYR A C 1
ATOM 1126 O O . TYR A 1 138 ? 7.185 8.388 -3.151 1.00 83.75 138 TYR A O 1
ATOM 1134 N N . VAL A 1 139 ? 9.123 7.460 -3.813 1.00 82.62 139 VAL A N 1
ATOM 1135 C CA . VAL A 1 139 ? 9.831 7.731 -2.556 1.00 82.62 139 VAL A CA 1
ATOM 1136 C C . VAL A 1 139 ? 11.031 8.637 -2.740 1.00 82.62 139 VAL A C 1
ATOM 1138 O O . VAL A 1 139 ? 11.762 8.560 -3.726 1.00 82.62 139 VAL A O 1
ATOM 1141 N N . ARG A 1 140 ? 11.246 9.493 -1.745 1.00 80.94 140 ARG A N 1
ATOM 1142 C CA . ARG A 1 140 ? 12.451 10.301 -1.590 1.00 80.94 140 ARG A CA 1
ATOM 1143 C C . ARG A 1 140 ? 13.153 9.916 -0.299 1.00 80.94 140 ARG A C 1
ATOM 1145 O O . ARG A 1 140 ? 12.491 9.654 0.703 1.00 80.94 140 ARG A O 1
ATOM 1152 N N . GLN A 1 141 ? 14.476 9.933 -0.322 1.00 77.31 141 GLN A N 1
ATOM 1153 C CA . GLN A 1 141 ? 15.267 9.882 0.897 1.00 77.31 141 GLN A CA 1
ATOM 1154 C C . GLN A 1 141 ? 15.500 11.312 1.390 1.00 77.31 141 GLN A C 1
ATOM 1156 O O . GLN A 1 141 ? 15.817 12.195 0.589 1.00 77.31 141 GLN A O 1
ATOM 1161 N N . ASP A 1 142 ? 15.282 11.563 2.678 1.00 75.94 142 ASP A N 1
ATOM 1162 C CA . ASP A 1 142 ? 15.632 12.841 3.295 1.00 75.94 142 ASP A CA 1
ATOM 1163 C C . ASP A 1 142 ? 17.117 12.887 3.705 1.00 75.94 142 ASP A C 1
ATOM 1165 O O . ASP A 1 142 ? 17.849 11.902 3.611 1.00 75.94 142 ASP A O 1
ATOM 1169 N N . THR A 1 143 ? 17.583 14.049 4.164 1.00 79.44 143 THR A N 1
ATOM 1170 C CA . THR A 1 143 ? 18.976 14.248 4.605 1.00 79.44 143 THR A CA 1
ATOM 1171 C C . THR A 1 143 ? 19.350 13.398 5.826 1.00 79.44 143 THR A C 1
ATOM 1173 O O . THR A 1 143 ? 20.531 13.163 6.059 1.00 79.44 143 THR A O 1
ATOM 1176 N N . ALA A 1 144 ? 18.367 12.922 6.594 1.00 75.31 144 ALA A N 1
ATOM 1177 C CA . ALA A 1 144 ? 18.569 12.038 7.738 1.00 75.31 144 ALA A CA 1
ATOM 1178 C C . ALA A 1 144 ? 18.577 10.548 7.341 1.00 75.31 144 ALA A C 1
ATOM 1180 O O . ALA A 1 144 ? 18.759 9.689 8.201 1.00 75.31 144 ALA A O 1
ATOM 1181 N N . GLY A 1 145 ? 18.406 10.237 6.052 1.00 69.56 145 GLY A N 1
ATOM 1182 C CA . GLY A 1 145 ? 18.401 8.877 5.525 1.00 69.56 145 GLY A CA 1
ATOM 1183 C C . GLY A 1 145 ? 17.035 8.191 5.564 1.00 69.56 145 GLY A C 1
ATOM 1184 O O . GLY A 1 145 ? 16.937 7.053 5.101 1.00 69.56 145 GLY A O 1
ATOM 1185 N N . ASN A 1 146 ? 15.978 8.854 6.046 1.00 73.12 146 ASN A N 1
ATOM 1186 C CA . ASN A 1 146 ? 14.643 8.263 6.094 1.00 73.12 146 ASN A CA 1
ATOM 1187 C C . ASN A 1 146 ? 14.021 8.227 4.699 1.00 73.12 146 ASN A C 1
ATOM 1189 O O . ASN A 1 146 ? 14.126 9.182 3.925 1.00 73.12 146 ASN A O 1
ATOM 1193 N N . ILE A 1 147 ? 13.305 7.146 4.404 1.00 76.06 147 ILE A N 1
ATOM 1194 C CA . ILE A 1 147 ? 12.527 7.003 3.175 1.00 76.06 147 ILE A CA 1
ATOM 1195 C C . ILE A 1 147 ? 11.127 7.569 3.423 1.00 76.06 147 ILE A C 1
ATOM 1197 O O . ILE A 1 147 ? 10.420 7.137 4.330 1.00 76.06 147 ILE A O 1
ATOM 1201 N N . LYS A 1 148 ? 10.710 8.536 2.603 1.00 80.00 148 LYS A N 1
ATOM 1202 C CA . LYS A 1 148 ? 9.387 9.161 2.677 1.00 80.00 148 LYS A CA 1
ATOM 1203 C C . LYS A 1 148 ? 8.658 9.052 1.345 1.00 80.00 148 LYS A C 1
ATOM 1205 O O . LYS A 1 148 ? 9.225 9.353 0.295 1.00 80.00 148 LYS A O 1
ATOM 1210 N N . MET A 1 149 ? 7.381 8.682 1.401 1.00 86.19 149 MET A N 1
ATOM 1211 C CA . MET A 1 149 ? 6.482 8.743 0.247 1.00 86.19 149 MET A CA 1
ATOM 1212 C C . MET A 1 149 ? 6.210 10.201 -0.136 1.00 86.19 149 MET A C 1
ATOM 1214 O O . MET A 1 149 ? 5.892 11.036 0.714 1.00 86.19 149 MET A O 1
ATOM 1218 N N . ASP A 1 150 ? 6.356 10.514 -1.419 1.00 85.19 150 ASP A N 1
ATOM 1219 C CA . ASP A 1 150 ? 6.190 11.856 -1.967 1.00 85.19 150 ASP A CA 1
ATOM 1220 C C . ASP A 1 150 ? 4.913 11.922 -2.809 1.00 85.19 150 ASP A C 1
ATOM 1222 O O . ASP A 1 150 ? 4.859 11.393 -3.921 1.00 85.19 150 ASP A O 1
ATOM 1226 N N . LYS A 1 151 ? 3.875 12.570 -2.273 1.00 82.88 151 LYS A N 1
ATOM 1227 C CA . LYS A 1 151 ? 2.568 12.684 -2.934 1.00 82.88 151 LYS A CA 1
ATOM 1228 C C . LYS A 1 151 ? 2.623 13.522 -4.214 1.00 82.88 151 LYS A C 1
ATOM 1230 O O . LYS A 1 151 ? 1.875 13.233 -5.137 1.00 82.88 151 LYS A O 1
ATOM 1235 N N . GLU A 1 152 ? 3.507 14.515 -4.292 1.00 85.00 152 GLU A N 1
ATOM 1236 C CA . GLU A 1 152 ? 3.599 15.421 -5.447 1.00 85.00 152 GLU A CA 1
ATOM 1237 C C . GLU A 1 152 ? 4.335 14.779 -6.623 1.00 85.00 152 GLU A C 1
ATOM 1239 O O . GLU A 1 152 ? 4.003 15.027 -7.779 1.00 85.00 152 GLU A O 1
ATOM 1244 N N . LYS A 1 153 ? 5.337 13.943 -6.332 1.00 81.50 153 LYS A N 1
ATOM 1245 C CA . LYS A 1 153 ? 6.108 13.225 -7.361 1.00 81.50 153 LYS A CA 1
ATOM 1246 C C . LYS A 1 153 ? 5.518 11.871 -7.749 1.00 81.50 153 LYS A C 1
ATOM 1248 O O . LYS A 1 153 ? 5.962 11.282 -8.736 1.00 81.50 153 LYS A O 1
ATOM 1253 N N . SER A 1 154 ? 4.569 11.357 -6.971 1.00 82.00 154 SER A N 1
ATOM 1254 C CA . SER A 1 154 ? 3.860 10.117 -7.292 1.00 82.00 154 SER A CA 1
ATOM 1255 C C . SER A 1 154 ? 3.022 10.281 -8.558 1.00 82.00 154 SER A C 1
ATOM 1257 O O . SER A 1 154 ? 2.589 11.379 -8.895 1.00 82.00 154 SER A O 1
ATOM 1259 N N . THR A 1 155 ? 2.824 9.185 -9.295 1.00 80.06 155 THR A N 1
ATOM 1260 C CA . THR A 1 155 ? 2.182 9.266 -10.622 1.00 80.06 155 THR A CA 1
ATOM 1261 C C . THR A 1 155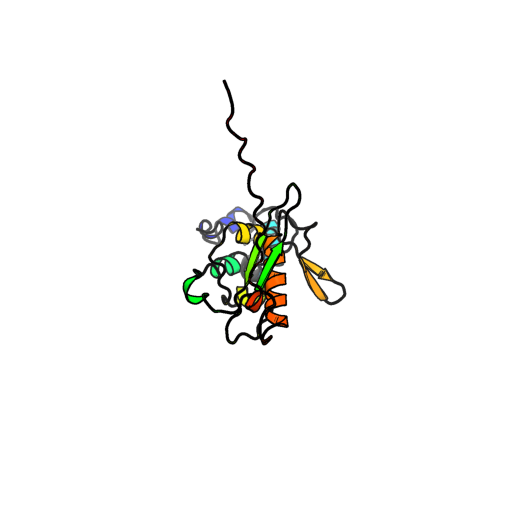 ? 0.701 9.624 -10.519 1.00 80.06 155 THR A C 1
ATOM 1263 O O . THR A 1 155 ? 0.189 10.336 -11.374 1.00 80.06 155 THR A O 1
ATOM 1266 N N . GLU A 1 156 ? 0.039 9.121 -9.481 1.00 86.38 156 GLU A N 1
ATOM 1267 C CA . GLU A 1 156 ? -1.388 9.277 -9.198 1.00 86.38 156 GLU A CA 1
ATOM 1268 C C . GLU A 1 156 ? -1.609 9.198 -7.673 1.00 86.38 156 GLU A C 1
ATOM 1270 O O . GLU A 1 156 ? -0.655 9.274 -6.895 1.00 86.38 156 GLU A O 1
ATOM 1275 N N . LYS A 1 157 ? -2.864 9.041 -7.231 1.00 87.06 157 LYS A N 1
ATOM 1276 C CA . LYS A 1 157 ? -3.248 8.926 -5.814 1.00 87.06 157 LYS A CA 1
ATOM 1277 C C . LYS A 1 157 ? -2.483 7.807 -5.090 1.00 87.06 157 LYS A C 1
ATOM 1279 O O . LYS A 1 157 ? -2.310 6.708 -5.625 1.00 87.06 157 LYS A O 1
ATOM 1284 N N . ILE A 1 158 ? -2.080 8.101 -3.852 1.00 88.56 158 ILE A N 1
ATOM 1285 C CA . ILE A 1 158 ? -1.315 7.212 -2.956 1.00 88.56 158 ILE A CA 1
ATOM 1286 C C . ILE A 1 158 ? -1.855 7.213 -1.517 1.00 88.56 158 ILE A C 1
ATOM 1288 O O . ILE A 1 158 ? -1.186 6.737 -0.606 1.00 88.56 158 ILE A O 1
ATOM 1292 N N . ASP A 1 159 ? -3.044 7.769 -1.292 1.00 89.88 159 ASP A N 1
ATOM 1293 C CA . ASP A 1 159 ? -3.573 8.065 0.044 1.00 89.88 159 ASP A CA 1
ATOM 1294 C C . ASP A 1 159 ? -3.638 6.801 0.922 1.00 89.88 159 ASP A C 1
ATOM 1296 O O . ASP A 1 159 ? -3.149 6.796 2.049 1.00 89.88 159 ASP A O 1
ATOM 1300 N N . ALA A 1 160 ? -4.090 5.669 0.364 1.00 88.56 160 ALA A N 1
ATOM 1301 C CA . ALA A 1 160 ? -4.119 4.399 1.093 1.00 88.56 160 ALA A CA 1
ATOM 1302 C C . ALA A 1 160 ? -2.741 3.784 1.342 1.00 88.56 160 ALA A C 1
ATOM 1304 O O . ALA A 1 160 ? -2.566 3.094 2.344 1.00 88.56 160 ALA A O 1
ATOM 1305 N N . ALA A 1 161 ? -1.755 4.042 0.482 1.00 89.19 161 ALA A N 1
ATOM 1306 C CA . ALA A 1 161 ? -0.385 3.597 0.722 1.00 89.19 161 ALA A CA 1
ATOM 1307 C C . ALA A 1 161 ? 0.236 4.360 1.903 1.00 89.19 161 ALA A C 1
ATOM 1309 O O . ALA A 1 161 ? 0.843 3.753 2.786 1.00 89.19 161 ALA A O 1
ATOM 1310 N N . VAL A 1 162 ? 0.023 5.681 1.950 1.00 88.12 162 VAL A N 1
ATOM 1311 C CA . VAL A 1 162 ? 0.492 6.548 3.040 1.00 88.12 162 VAL A CA 1
ATOM 1312 C C . VAL A 1 162 ? -0.179 6.169 4.359 1.00 88.12 162 VAL A C 1
ATOM 1314 O O . VAL A 1 162 ? 0.529 5.935 5.337 1.00 88.12 162 VAL A O 1
ATOM 1317 N N . ALA A 1 163 ? -1.509 6.038 4.359 1.00 89.12 163 ALA A N 1
ATOM 1318 C CA . ALA A 1 163 ? -2.284 5.565 5.503 1.00 89.12 163 ALA A CA 1
ATOM 1319 C C . ALA A 1 163 ? -1.748 4.211 6.002 1.00 89.12 163 ALA A C 1
ATOM 1321 O O . ALA A 1 163 ? -1.320 4.080 7.137 1.00 89.12 163 ALA A O 1
ATOM 1322 N N . THR A 1 164 ? -1.582 3.221 5.123 1.00 88.88 164 THR A N 1
ATOM 1323 C CA . THR A 1 164 ? -1.060 1.901 5.527 1.00 88.88 164 THR A CA 1
ATOM 1324 C C . THR A 1 164 ? 0.297 1.976 6.238 1.00 88.88 164 THR A C 1
ATOM 1326 O O . THR A 1 164 ? 0.492 1.318 7.260 1.00 88.88 164 THR A O 1
ATOM 1329 N N . VAL A 1 165 ? 1.238 2.785 5.740 1.00 85.69 165 VAL A N 1
ATOM 1330 C CA . VAL A 1 165 ? 2.551 2.954 6.389 1.00 85.69 165 VAL A CA 1
ATOM 1331 C C . VAL A 1 165 ? 2.436 3.680 7.726 1.00 85.69 165 VAL A C 1
ATOM 1333 O O . VAL A 1 165 ? 3.092 3.285 8.688 1.00 85.69 165 VAL A O 1
ATOM 1336 N N . MET A 1 166 ? 1.612 4.724 7.803 1.00 85.00 166 MET A N 1
ATOM 1337 C CA . MET A 1 166 ? 1.375 5.465 9.042 1.00 85.00 166 MET A CA 1
ATOM 1338 C C . MET A 1 166 ? 0.735 4.585 10.116 1.00 85.00 166 MET A C 1
ATOM 1340 O O . MET A 1 166 ? 1.125 4.650 11.282 1.00 85.00 166 MET A O 1
ATOM 1344 N N . GLU A 1 167 ? -0.203 3.731 9.725 1.00 86.62 167 GLU A N 1
ATOM 1345 C CA . GLU A 1 167 ? -0.924 2.842 10.626 1.00 86.62 167 GLU A CA 1
ATOM 1346 C C . GLU A 1 167 ? -0.018 1.713 11.099 1.00 86.62 167 GLU A C 1
ATOM 1348 O O . GLU A 1 167 ? -0.070 1.342 12.270 1.00 86.62 167 GLU A O 1
ATOM 1353 N N . LEU A 1 168 ? 0.860 1.215 10.224 1.00 85.00 168 LEU A N 1
ATOM 1354 C CA . LEU A 1 168 ? 1.902 0.272 10.602 1.00 85.00 168 LEU A CA 1
ATOM 1355 C C . LEU A 1 168 ? 2.888 0.908 11.594 1.00 85.00 168 LEU A C 1
ATOM 1357 O O . LEU A 1 168 ? 3.143 0.323 12.643 1.00 85.00 168 LEU A O 1
ATOM 1361 N N . ASP A 1 169 ? 3.383 2.125 11.339 1.00 81.88 169 ASP A N 1
ATOM 1362 C CA . ASP A 1 169 ? 4.244 2.857 12.288 1.00 81.88 169 ASP A CA 1
ATOM 1363 C C . ASP A 1 169 ? 3.531 3.089 13.629 1.00 81.88 169 ASP A C 1
ATOM 1365 O O . ASP A 1 169 ? 4.104 2.862 14.699 1.00 81.88 169 ASP A O 1
ATOM 1369 N N . ARG A 1 170 ? 2.246 3.462 13.594 1.00 82.75 170 ARG A N 1
ATOM 1370 C CA . ARG A 1 170 ? 1.441 3.645 14.803 1.00 82.75 170 ARG A CA 1
ATOM 1371 C C . ARG A 1 170 ? 1.275 2.337 15.564 1.00 82.75 170 ARG A C 1
ATOM 1373 O O . ARG A 1 170 ? 1.418 2.346 16.786 1.00 82.75 170 ARG A O 1
ATOM 1380 N N . ALA A 1 171 ? 1.010 1.246 14.854 1.00 82.25 171 ALA A N 1
ATOM 1381 C CA . ALA A 1 171 ? 0.930 -0.084 15.423 1.00 82.25 171 ALA A CA 1
ATOM 1382 C C . ALA A 1 171 ? 2.222 -0.464 16.136 1.00 82.25 171 ALA A C 1
ATOM 1384 O O . ALA A 1 171 ? 2.169 -0.899 17.278 1.00 82.25 171 ALA A O 1
ATOM 1385 N N . ILE A 1 172 ? 3.369 -0.235 15.494 1.00 78.19 172 ILE A N 1
ATOM 1386 C CA . ILE A 1 172 ? 4.702 -0.530 16.027 1.00 78.19 172 ILE A CA 1
ATOM 1387 C C . ILE A 1 172 ? 4.987 0.277 17.294 1.00 78.19 172 ILE A C 1
ATOM 1389 O O . ILE A 1 172 ? 5.424 -0.281 18.297 1.00 78.19 172 ILE A O 1
ATOM 1393 N N . ARG A 1 173 ? 4.736 1.591 17.276 1.00 78.44 173 ARG A N 1
ATOM 1394 C CA . ARG A 1 173 ? 5.046 2.477 18.414 1.00 78.44 173 ARG A CA 1
ATOM 1395 C C . ARG A 1 173 ? 4.171 2.238 19.639 1.00 78.44 173 ARG A C 1
ATOM 1397 O O . ARG A 1 173 ? 4.555 2.657 20.725 1.00 78.44 173 ARG A O 1
ATOM 1404 N N . ASN A 1 174 ? 3.006 1.622 19.461 1.00 78.81 174 ASN A N 1
ATOM 1405 C CA . ASN A 1 174 ? 2.038 1.394 20.533 1.00 78.81 174 ASN A CA 1
ATOM 1406 C C . ASN A 1 174 ? 1.849 -0.095 20.858 1.00 78.81 174 ASN A C 1
ATOM 1408 O O . ASN A 1 174 ? 0.943 -0.435 21.618 1.00 78.81 174 ASN A O 1
ATOM 1412 N N . GLN A 1 175 ? 2.698 -0.992 20.333 1.00 68.81 175 GLN A N 1
ATOM 1413 C CA . GLN A 1 175 ? 2.694 -2.392 20.761 1.00 68.81 175 GLN A CA 1
ATOM 1414 C C . GLN A 1 175 ? 2.890 -2.449 22.286 1.00 68.81 175 GLN A C 1
ATOM 1416 O O . GLN A 1 175 ? 3.926 -2.033 22.800 1.00 68.81 175 GLN A O 1
ATOM 1421 N N . GLY A 1 176 ? 1.870 -2.930 23.003 1.00 62.31 176 GLY A N 1
ATOM 1422 C CA . GLY A 1 176 ? 1.869 -3.015 24.467 1.00 62.31 176 GLY A CA 1
ATOM 1423 C C . GLY A 1 176 ? 1.132 -1.893 25.208 1.00 62.31 176 GLY A C 1
ATOM 1424 O O . GLY A 1 176 ? 1.150 -1.899 26.435 1.00 62.31 176 GLY A O 1
ATOM 1425 N N . SER A 1 177 ? 0.462 -0.949 24.531 1.00 64.44 177 SER A N 1
ATOM 1426 C CA . SER A 1 177 ? -0.430 -0.019 25.238 1.00 64.44 177 SER A CA 1
ATOM 1427 C C . SER A 1 177 ? -1.685 -0.748 25.734 1.00 64.44 177 SER A C 1
ATOM 1429 O O . SER A 1 177 ? -2.411 -1.341 24.930 1.00 64.44 177 SER A O 1
ATOM 1431 N N . GLU A 1 178 ? -1.965 -0.678 27.036 1.00 58.91 178 GLU A N 1
ATOM 1432 C CA . GLU A 1 178 ? -3.176 -1.243 27.641 1.00 58.91 178 GLU A CA 1
ATOM 1433 C C . GLU A 1 178 ? -4.399 -0.364 27.348 1.00 58.91 178 GLU A C 1
ATOM 1435 O O . GLU A 1 178 ? -4.839 0.447 28.162 1.00 58.91 178 GLU A O 1
ATOM 1440 N N . GLY A 1 179 ? -4.945 -0.536 26.147 1.00 65.12 179 GLY A N 1
ATOM 1441 C CA . GLY A 1 179 ? -6.264 -0.042 25.780 1.00 65.12 179 GLY A CA 1
ATOM 1442 C C . GLY A 1 179 ? -6.285 1.236 24.946 1.00 65.12 179 GLY A C 1
ATOM 1443 O O . GLY A 1 179 ? -5.320 1.988 24.816 1.00 65.12 179 GLY A O 1
ATOM 1444 N N . SER A 1 180 ? -7.443 1.458 24.342 1.00 71.62 180 SER A N 1
ATOM 1445 C CA . SER A 1 180 ? -7.776 2.595 23.505 1.00 71.62 180 SER A CA 1
ATOM 1446 C C . SER A 1 180 ? -8.828 3.464 24.184 1.00 71.62 180 SER A C 1
ATOM 1448 O O . SER A 1 180 ? -9.709 2.982 24.893 1.00 71.62 180 SER A O 1
ATOM 1450 N N . VAL A 1 181 ? -8.828 4.766 23.884 1.00 70.44 181 VAL A N 1
ATOM 1451 C CA . VAL A 1 181 ? -9.910 5.683 24.296 1.00 70.44 181 VAL A CA 1
ATOM 1452 C C . VAL A 1 181 ? -11.278 5.194 23.788 1.00 70.44 181 VAL A C 1
ATOM 1454 O O . VAL A 1 181 ? -12.320 5.552 24.340 1.00 70.44 181 VAL A O 1
ATOM 1457 N N . TYR A 1 182 ? -11.287 4.380 22.730 1.00 76.19 182 TYR A N 1
ATOM 1458 C CA . TYR A 1 182 ? -12.492 3.776 22.171 1.00 76.19 182 TYR A CA 1
ATOM 1459 C C . TYR A 1 182 ? -12.986 2.544 22.941 1.00 76.19 182 TYR A C 1
ATOM 1461 O O . TYR A 1 182 ? -14.154 2.206 22.787 1.00 76.19 182 TYR A O 1
ATOM 1469 N N . ASP A 1 183 ? -12.182 1.927 23.811 1.00 72.56 183 ASP A N 1
ATOM 1470 C CA . ASP A 1 183 ? -12.601 0.726 24.553 1.00 72.56 183 ASP A CA 1
ATOM 1471 C C . ASP A 1 183 ? -13.657 1.061 25.614 1.00 72.56 183 ASP A C 1
ATOM 1473 O O . ASP A 1 183 ? -14.608 0.312 25.813 1.00 72.56 183 ASP A O 1
ATOM 1477 N N . GLY A 1 184 ? -13.531 2.225 26.262 1.00 70.50 184 GLY A N 1
ATOM 1478 C CA . GLY A 1 184 ? -14.533 2.718 27.213 1.00 70.50 184 GLY A CA 1
ATOM 1479 C C . GLY A 1 184 ? -15.644 3.548 26.563 1.00 70.50 184 GLY A C 1
ATOM 1480 O O . GLY A 1 184 ? -16.805 3.458 26.953 1.00 70.50 184 GLY A O 1
ATOM 1481 N N . ARG A 1 185 ? -15.297 4.385 25.576 1.00 75.19 185 ARG A N 1
ATOM 1482 C CA . ARG A 1 185 ? -16.221 5.369 24.981 1.00 75.19 185 ARG A CA 1
ATOM 1483 C C . ARG A 1 185 ? -16.988 4.841 23.764 1.00 75.19 185 ARG A C 1
ATOM 1485 O O . ARG A 1 185 ? -18.005 5.425 23.398 1.00 75.19 185 ARG A O 1
ATOM 1492 N N . GLY A 1 186 ? -16.491 3.790 23.114 1.00 70.38 186 GLY A N 1
ATOM 1493 C CA . GLY A 1 186 ? -16.935 3.379 21.784 1.00 70.38 186 GLY A CA 1
ATOM 1494 C C . GLY A 1 186 ? -16.594 4.404 20.693 1.00 70.38 186 GLY A C 1
ATOM 1495 O O . GLY A 1 186 ? -16.028 5.474 20.945 1.00 70.38 186 GLY A O 1
ATOM 1496 N N . ILE A 1 187 ? -16.951 4.079 19.449 1.00 72.31 187 ILE A N 1
ATOM 1497 C CA . ILE A 1 187 ? -16.888 5.021 18.325 1.00 72.31 187 ILE A CA 1
ATOM 1498 C C . ILE A 1 187 ? -18.140 5.903 18.370 1.00 72.31 187 ILE A C 1
ATOM 1500 O O . ILE A 1 187 ? -19.262 5.415 18.248 1.00 72.31 187 ILE A O 1
ATOM 1504 N N . LEU A 1 188 ? -17.951 7.215 18.528 1.00 70.88 188 LEU A N 1
ATOM 1505 C CA . LEU A 1 188 ? -19.048 8.181 18.472 1.00 70.88 188 LEU A CA 1
ATOM 1506 C C . LEU A 1 188 ? -19.418 8.460 17.012 1.00 70.88 188 LEU A C 1
ATOM 1508 O O . LEU A 1 188 ? -18.652 9.093 16.285 1.00 70.88 188 LEU A O 1
ATOM 1512 N N . VAL A 1 189 ? -20.602 8.011 16.594 1.00 66.31 189 VAL A N 1
ATOM 1513 C CA . VAL A 1 189 ? -21.143 8.253 15.250 1.00 66.31 189 VAL A CA 1
ATOM 1514 C C . VAL A 1 189 ? -22.255 9.297 15.330 1.00 66.31 189 VAL A C 1
ATOM 1516 O O . VAL A 1 189 ? -23.309 9.057 15.916 1.00 66.31 189 VAL A O 1
ATOM 1519 N N . PHE A 1 190 ? -22.041 10.461 14.717 1.00 66.88 190 PHE A N 1
ATOM 1520 C CA . PHE A 1 190 ? -23.063 11.504 14.612 1.00 66.88 190 PHE A CA 1
ATOM 1521 C C . PHE A 1 190 ? -23.868 11.319 13.324 1.00 66.88 190 PHE A C 1
ATOM 1523 O O . PHE A 1 190 ? -23.437 11.707 12.240 1.00 66.88 190 PHE A O 1
ATOM 1530 N N . LEU A 1 191 ? -25.059 10.730 13.438 1.00 53.00 191 LEU A N 1
ATOM 1531 C CA . LEU A 1 191 ? -25.999 10.628 12.323 1.00 53.00 191 LEU A CA 1
ATOM 1532 C C . LEU A 1 191 ? -26.881 11.878 12.277 1.00 53.00 191 LEU A C 1
ATOM 1534 O O . LEU A 1 191 ? -27.690 12.125 13.173 1.00 53.00 191 LEU A O 1
ATOM 1538 N N . ARG A 1 192 ? -26.764 12.670 11.206 1.00 51.22 192 ARG A N 1
ATOM 1539 C CA . ARG A 1 192 ? -27.710 13.759 10.942 1.00 51.22 192 ARG A CA 1
ATOM 1540 C C . ARG A 1 192 ? -29.037 13.144 10.500 1.00 51.22 192 ARG A C 1
ATOM 1542 O O . ARG A 1 192 ? -29.136 12.597 9.404 1.00 51.22 192 ARG A O 1
ATOM 1549 N N . LYS A 1 193 ? -30.067 13.242 11.343 1.00 47.47 193 LYS A N 1
ATOM 1550 C CA . LYS A 1 193 ? -31.435 12.851 10.982 1.00 47.47 193 LYS A CA 1
ATOM 1551 C C . LYS A 1 193 ? -31.859 13.685 9.764 1.00 47.47 193 LYS A C 1
ATOM 1553 O O . LYS A 1 193 ? -31.840 14.914 9.832 1.00 47.47 193 LYS A O 1
ATOM 1558 N N . LYS A 1 194 ? -32.202 13.039 8.643 1.00 50.69 194 LYS A N 1
ATOM 1559 C CA . LYS A 1 194 ? -32.906 13.715 7.543 1.00 50.69 194 LYS A CA 1
ATOM 1560 C C . LYS A 1 194 ? -34.221 14.216 8.133 1.00 50.69 194 LYS A C 1
ATOM 1562 O O . LYS A 1 194 ? -35.015 13.412 8.615 1.00 50.69 194 LYS A O 1
ATOM 1567 N N . THR A 1 195 ? -34.425 15.527 8.153 1.00 53.25 195 THR A N 1
ATOM 1568 C CA . THR A 1 195 ? -35.731 16.114 8.441 1.00 53.25 195 THR A CA 1
ATOM 1569 C C . THR A 1 195 ? -36.683 15.595 7.370 1.00 53.25 195 THR A C 1
ATOM 1571 O O . THR A 1 195 ? -36.516 15.908 6.192 1.00 53.25 195 THR A O 1
ATOM 1574 N N . SER A 1 196 ? -37.622 14.729 7.753 1.00 49.59 196 SER A N 1
ATOM 1575 C CA . SER A 1 196 ? -38.770 14.408 6.912 1.00 49.59 196 SER A CA 1
ATOM 1576 C C . SER A 1 196 ? -39.499 15.720 6.641 1.00 49.59 196 SER A C 1
ATOM 1578 O O . SER A 1 196 ? -39.890 16.405 7.588 1.00 49.59 196 SER A O 1
ATOM 1580 N N . LEU A 1 197 ? -39.623 16.092 5.367 1.00 55.31 197 LEU A N 1
ATOM 1581 C CA . LEU A 1 197 ? -40.601 17.089 4.952 1.00 55.31 197 LEU A CA 1
ATOM 1582 C C . LEU A 1 197 ? -41.953 16.568 5.437 1.00 55.31 197 LEU A C 1
ATOM 1584 O O . LEU A 1 197 ? -42.329 15.446 5.107 1.00 55.31 197 LEU A O 1
ATOM 1588 N N . ALA A 1 198 ? -42.584 17.326 6.327 1.00 50.62 198 ALA A N 1
ATOM 1589 C CA . ALA A 1 198 ? -43.912 17.019 6.808 1.00 50.62 198 ALA A CA 1
ATOM 1590 C C . ALA A 1 198 ? -44.874 17.074 5.620 1.00 50.62 198 ALA A C 1
ATOM 1592 O O . 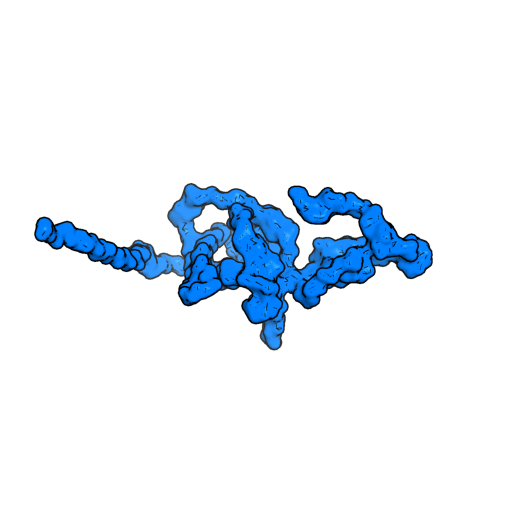ALA A 1 198 ? -44.927 18.077 4.908 1.00 50.62 198 ALA A O 1
ATOM 1593 N N . ASP A 1 199 ? -45.600 15.979 5.429 1.00 52.84 199 ASP A N 1
ATOM 1594 C CA . ASP A 1 199 ? -46.852 15.956 4.695 1.00 52.84 199 ASP A CA 1
ATOM 1595 C C . ASP A 1 199 ? -47.835 16.963 5.318 1.00 52.84 199 ASP A C 1
ATOM 1597 O O . ASP A 1 199 ? -48.011 17.000 6.538 1.00 52.84 199 ASP A O 1
ATOM 1601 N N . GLY A 1 200 ? -48.480 17.756 4.463 1.00 41.41 200 GLY A N 1
ATOM 1602 C CA . GLY A 1 200 ? -49.629 18.603 4.787 1.00 41.41 200 GLY A CA 1
ATOM 1603 C C . GLY A 1 200 ? -49.693 19.817 3.857 1.00 41.41 200 GLY A C 1
ATOM 1604 O O . GLY A 1 200 ? -48.694 20.506 3.692 1.00 41.41 200 GLY A O 1
ATOM 1605 N N . GLU A 1 201 ? -50.784 20.164 3.185 1.00 42.62 201 GLU A N 1
ATOM 1606 C CA . GLU A 1 201 ? -52.156 19.660 3.081 1.00 42.62 201 GLU A CA 1
ATOM 1607 C C . GLU A 1 201 ? -52.734 20.243 1.767 1.00 42.62 201 GLU A C 1
ATOM 1609 O O . GLU A 1 201 ? -52.248 21.271 1.298 1.00 42.62 201 GLU A O 1
ATOM 1614 N N . VAL A 1 202 ? -53.723 19.531 1.209 1.00 44.50 202 VAL A N 1
ATOM 1615 C CA . VAL A 1 202 ? -54.850 19.933 0.325 1.00 44.50 202 VAL A CA 1
ATOM 1616 C C . VAL A 1 202 ? -54.721 21.204 -0.526 1.00 44.50 202 VAL A C 1
ATOM 1618 O O . VAL A 1 202 ? -54.765 22.322 0.030 1.00 44.50 202 VAL A O 1
#

Foldseek 3Di:
DPPCVVDPPDPQLCVQCVCDPPPNDVVVLVVLVVVLVVFQQSVQVCCVPRNVDDDDNFSQPADLVLVQLLLDADDVVVCPPADWFWDWDDDDDPDDTDIDIDGDDPDDLDQDPRVCSNVSNHHPNPDPVQSVLSRQWGWDQDPVRDIDTDCVNGPDHNPHVNRVNVRSNVCNVCVPPPDDPCVVVNDDDDDDPDPPPDDDDD

Secondary structure (DSSP, 8-state):
--TTTT--TTHHHHHH-TTBTTTB-HHHHHHHHHHHHH-HHHHHHHHHHHH-----S---SS-HHHHHHT-PPP-GGGGTTS--EEEEEPP-SSSPPEEEEE---TT-----HHHHHHTT----TT-HHHHHHHHT--EEE-TTS-EEE-TTTSSS--HHHHHHHHHHHHHHHTTT----HHHHH----------PPPP---

pLDDT: mean 74.94, std 14.27, range [31.67, 93.56]

Radius of gyration: 23.07 Å; chains: 1; bounding box: 83×36×61 Å

Sequence (202 aa):
MRPTDRLVGLKVVEWKNPSLGESINIEKVRNAYISARENAAEESIFRQLRLNQWVKQSTRWMQMDKWDACAFPVNEEELIGRTCYGGLDLSSTLDITVFVLVFPLRNDEEKELMKLTLEERIAHGGHKVLRWMMDNVYVRQDTAGNIKMDKEKSTEKIDAAVATVMELDRAIRNQGSEGSVYDGRGILVFLRKKTSLADGEV